Protein 2E39 (pdb70)

Structure (mmCIF, N/CA/C/O backbone):
data_2E39
#
_entry.id   2E39
#
_cell.length_a   73.840
_cell.length_b   73.840
_cell.length_c   115.680
_cell.angle_alpha   90.00
_cell.angle_beta   90.00
_cell.angle_gamma   90.00
#
_symmetry.space_group_name_H-M   'P 42 21 2'
#
loop_
_entity.id
_entity.type
_entity.pdbx_description
1 polymer Peroxidase
2 branched 2-acetamido-2-deoxy-beta-D-glucopyranose-(1-4)-2-acetamido-2-deoxy-beta-D-glucopyranose
3 non-polymer alpha-D-mannopyranose
4 non-polymer 'CALCIUM ION'
5 non-polymer 'CYANIDE ION'
6 non-polymer 'PROTOPORPHYRIN IX CONTAINING FE'
7 water water
#
loop_
_atom_site.group_PDB
_atom_site.id
_atom_site.type_symbol
_atom_site.label_atom_id
_atom_site.label_alt_id
_atom_site.label_comp_id
_atom_site.label_asym_id
_atom_site.label_entity_id
_atom_site.label_seq_id
_atom_site.pdbx_PDB_ins_code
_atom_site.Cartn_x
_atom_site.Cartn_y
_atom_site.Cartn_z
_atom_site.occupancy
_atom_site.B_iso_or_equiv
_atom_site.auth_seq_id
_atom_site.auth_comp_id
_atom_site.auth_asym_id
_atom_site.auth_atom_id
_atom_site.pdbx_PDB_model_num
ATOM 1 N N . SER A 1 9 ? 46.746 29.740 53.293 1.00 51.11 9 SER A N 1
ATOM 2 C CA . SER A 1 9 ? 47.748 29.496 54.337 1.00 42.93 9 SER A CA 1
ATOM 3 C C . SER A 1 9 ? 47.282 28.367 55.254 1.00 38.85 9 SER A C 1
ATOM 4 O O . SER A 1 9 ? 47.975 27.866 56.149 1.00 33.48 9 SER A O 1
ATOM 7 N N . VAL A 1 10 ? 46.029 27.993 54.964 1.00 32.83 10 VAL A N 1
ATOM 8 C CA . VAL A 1 10 ? 45.453 26.873 55.683 1.00 30.61 10 VAL A CA 1
ATOM 9 C C . VAL A 1 10 ? 45.940 25.604 54.979 1.00 28.82 10 VAL A C 1
ATOM 10 O O . VAL A 1 10 ? 45.980 25.543 53.756 1.00 33.69 10 VAL A O 1
ATOM 14 N N . THR A 1 11 ? 46.310 24.664 55.833 1.00 31.98 11 THR A N 1
ATOM 15 C CA . THR A 1 11 ? 46.709 23.355 55.341 1.00 33.49 11 THR A CA 1
ATOM 16 C C . THR A 1 11 ? 45.730 22.321 55.860 1.00 32.27 11 THR A C 1
ATOM 17 O O . THR A 1 11 ? 45.564 22.012 57.027 1.00 37.72 11 THR A O 1
ATOM 21 N N . CYS A 1 12 ? 44.976 21.748 54.914 1.00 29.82 12 CYS A N 1
ATOM 22 C CA . CYS A 1 12 ? 43.960 20.839 55.426 1.00 33.59 12 CYS A CA 1
ATOM 23 C C . CYS A 1 12 ? 44.666 19.550 55.813 1.00 33.45 12 CYS A C 1
ATOM 24 O O . CYS A 1 12 ? 45.746 19.366 55.247 1.00 37.60 12 CYS A O 1
ATOM 27 N N . PRO A 1 13 ? 44.028 18.771 56.668 1.00 36.57 13 PRO A N 1
ATOM 28 C CA . PRO A 1 13 ? 44.548 17.433 56.972 1.00 36.08 13 PRO A CA 1
ATOM 29 C C . PRO A 1 13 ? 45.089 16.703 55.751 1.00 37.66 13 PRO A C 1
ATOM 30 O O . PRO A 1 13 ? 46.120 16.025 55.816 1.00 45.51 13 PRO A O 1
ATOM 34 N N . GLY A 1 14 ? 44.452 16.820 54.600 1.00 36.61 14 GLY A N 1
ATOM 35 C CA . GLY A 1 14 ? 44.851 16.222 53.351 1.00 43.61 14 GLY A CA 1
ATOM 36 C C . GLY A 1 14 ? 46.119 16.766 52.735 1.00 42.64 14 GLY A C 1
ATOM 37 O O . GLY A 1 14 ? 46.690 16.149 51.820 1.00 37.85 14 GLY A O 1
ATOM 38 N N . GLY A 1 15 ? 46.592 17.917 53.218 1.00 40.96 15 GLY A N 1
ATOM 39 C CA . GLY A 1 15 ? 47.898 18.399 52.763 1.00 35.96 15 GLY A CA 1
ATOM 40 C C . GLY A 1 15 ? 47.720 19.354 51.598 1.00 30.86 15 GLY A C 1
ATOM 41 O O . GLY A 1 15 ? 48.684 19.940 51.084 1.00 38.64 15 GLY A O 1
ATOM 42 N N . GLN A 1 16 ? 46.438 19.482 51.207 1.00 32.06 16 GLN A N 1
ATOM 43 C CA . GLN A 1 16 ? 46.046 20.561 50.329 1.00 33.67 16 GLN A CA 1
ATOM 44 C C . GLN A 1 16 ? 46.222 21.887 51.075 1.00 29.79 16 GLN A C 1
ATOM 45 O O . GLN A 1 16 ? 45.959 21.977 52.273 1.00 32.16 16 GLN A O 1
ATOM 51 N N . SER A 1 17 ? 46.676 22.878 50.302 1.00 30.27 17 SER A N 1
ATOM 52 C CA . SER A 1 17 ? 46.766 24.247 50.796 1.00 33.28 17 SER A CA 1
ATOM 53 C C . SER A 1 17 ? 45.535 24.971 50.251 1.00 30.35 17 SER A C 1
ATOM 54 O O . SER A 1 17 ? 45.230 24.893 49.057 1.00 39.70 17 SER A O 1
ATOM 57 N N . THR A 1 18 ? 44.835 25.639 51.148 1.00 26.07 18 THR A N 1
ATOM 58 C CA . THR A 1 18 ? 43.604 26.322 50.796 1.00 21.92 18 THR A CA 1
ATOM 59 C C . THR A 1 18 ? 43.587 27.632 51.588 1.00 24.33 18 THR A C 1
ATOM 60 O O . THR A 1 18 ? 44.415 27.804 52.478 1.00 26.61 18 THR A O 1
ATOM 67 N N . SER A 1 19 ? 42.685 28.499 51.203 1.00 23.64 19 SER A N 1
ATOM 68 C CA . SER A 1 19 ? 42.502 29.862 51.639 1.00 25.32 19 SER A CA 1
ATOM 69 C C . SER A 1 19 ? 41.791 29.939 52.977 1.00 22.66 19 SER A C 1
ATOM 70 O O . SER A 1 19 ? 41.979 30.896 53.725 1.00 32.96 19 SER A O 1
ATOM 77 N N . ASN A 1 20 ? 40.999 28.954 53.304 1.00 19.45 20 ASN A N 1
ATOM 78 C CA . ASN A 1 20 ? 40.135 28.998 54.488 1.00 17.66 20 ASN A CA 1
ATOM 79 C C . ASN A 1 20 ? 39.792 27.605 54.980 1.00 18.17 20 ASN A C 1
ATOM 80 O O . ASN A 1 20 ? 39.575 26.677 54.198 1.00 15.17 20 ASN A O 1
ATOM 89 N N . SER A 1 21 ? 39.708 27.441 56.291 1.00 17.63 21 SER A N 1
ATOM 90 C CA . SER A 1 21 ? 39.432 26.114 56.823 1.00 19.61 21 SER A CA 1
ATOM 91 C C . SER A 1 21 ? 38.068 25.614 56.382 1.00 18.17 21 SER A C 1
ATOM 92 O O . SER A 1 21 ? 37.857 24.404 56.379 1.00 17.03 21 SER A O 1
ATOM 99 N N . GLN A 1 22 ? 37.159 26.521 56.041 1.00 16.91 22 GLN A N 1
ATOM 100 C CA . GLN A 1 22 ? 35.837 26.090 55.609 1.00 17.46 22 GLN A CA 1
ATOM 101 C C . GLN A 1 22 ? 35.897 25.389 54.257 1.00 15.76 22 GLN A C 1
ATOM 102 O O . GLN A 1 22 ? 34.977 24.695 53.846 1.00 16.60 22 GLN A O 1
ATOM 114 N N . CYS A 1 23 ? 37.013 25.540 53.538 1.00 16.40 23 CYS A N 1
ATOM 115 C CA . CYS A 1 23 ? 37.157 24.735 52.310 1.00 13.46 23 CYS A CA 1
ATOM 116 C C . CYS A 1 23 ? 37.524 23.282 52.522 1.00 13.69 23 CYS A C 1
ATOM 117 O O . CYS A 1 23 ? 37.340 22.494 51.588 1.00 15.22 23 CYS A O 1
ATOM 124 N N . CYS A 1 24 ? 38.075 22.860 53.635 1.00 15.29 24 CYS A N 1
ATOM 125 C CA . CYS A 1 24 ? 38.712 21.537 53.770 1.00 16.09 24 CYS A CA 1
ATOM 126 C C . CYS A 1 24 ? 37.712 20.403 53.603 1.00 15.56 24 CYS A C 1
ATOM 127 O O . CYS A 1 24 ? 38.001 19.355 53.042 1.00 17.18 24 CYS A O 1
ATOM 134 N N . VAL A 1 25 ? 36.483 20.566 54.074 1.00 15.62 25 VAL A N 1
ATOM 135 C CA . VAL A 1 25 ? 35.525 19.493 53.874 1.00 16.55 25 VAL A CA 1
ATOM 136 C C . VAL A 1 25 ? 35.275 19.223 52.399 1.00 15.12 25 VAL A C 1
ATOM 137 O O . VAL A 1 25 ? 34.979 18.094 52.030 1.00 15.41 25 VAL A O 1
ATOM 144 N N . TRP A 1 26 ? 35.425 20.237 51.552 1.00 12.33 26 TRP A N 1
ATOM 145 C CA . TRP A 1 26 ? 35.099 20.101 50.119 1.00 12.82 26 TRP A CA 1
ATOM 146 C C . TRP A 1 26 ? 36.131 19.243 49.407 1.00 12.29 26 TRP A C 1
ATOM 147 O O . TRP A 1 26 ? 35.842 18.683 48.355 1.00 13.50 26 TRP A O 1
ATOM 168 N N . PHE A 1 27 ? 37.324 19.081 50.008 1.00 13.19 27 PHE A N 1
ATOM 169 C CA . PHE A 1 27 ? 38.255 18.159 49.330 1.00 13.63 27 PHE A CA 1
ATOM 170 C C . PHE A 1 27 ? 37.747 16.732 49.425 1.00 12.70 27 PHE A C 1
ATOM 171 O O . PHE A 1 27 ? 37.944 15.983 48.463 1.00 13.92 27 PHE A O 1
ATOM 188 N N . ASP A 1 28 ? 37.074 16.383 50.512 1.00 14.90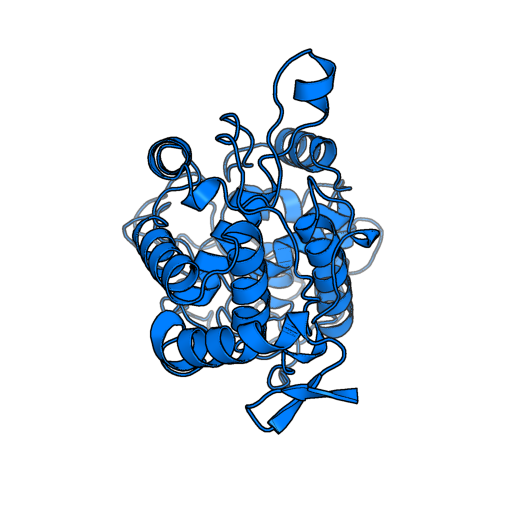 28 ASP A N 1
ATOM 189 C CA . ASP A 1 28 ? 36.522 15.037 50.596 1.00 17.16 28 ASP A CA 1
ATOM 190 C C . ASP A 1 28 ? 35.342 14.844 49.672 1.00 15.51 28 ASP A C 1
ATOM 191 O O . ASP A 1 28 ? 35.182 13.796 49.059 1.00 15.85 28 ASP A O 1
ATOM 200 N N . VAL A 1 29 ? 34.517 15.899 49.587 1.00 12.71 29 VAL A N 1
ATOM 201 C CA . VAL A 1 29 ? 33.406 15.859 48.662 1.00 12.15 29 VAL A CA 1
ATOM 202 C C . VAL A 1 29 ? 33.928 15.733 47.224 1.00 11.79 29 VAL A C 1
ATOM 203 O O . VAL A 1 29 ? 33.374 14.966 46.422 1.00 12.08 29 VAL A O 1
ATOM 209 N N . LEU A 1 30 ? 34.997 16.448 46.856 1.00 11.15 30 LEU A N 1
ATOM 210 C CA . LEU A 1 30 ? 35.621 16.344 45.530 1.00 11.39 30 LEU A CA 1
ATOM 211 C C . LEU A 1 30 ? 35.986 14.924 45.170 1.00 11.10 30 LEU A C 1
ATOM 212 O O . LEU A 1 30 ? 35.660 14.380 44.103 1.00 11.50 30 LEU A O 1
ATOM 222 N N . ASP A 1 31 ? 36.681 14.269 46.113 1.00 12.91 31 ASP A N 1
ATOM 223 C CA . ASP A 1 31 ? 37.152 12.908 45.879 1.00 14.11 31 ASP A CA 1
ATOM 224 C C . ASP A 1 31 ? 36.008 11.923 45.679 1.00 13.23 31 ASP A C 1
ATOM 225 O O . ASP A 1 31 ? 36.094 11.055 44.787 1.00 15.19 31 ASP A O 1
ATOM 234 N N . ASP A 1 32 ? 34.983 12.069 46.486 1.00 13.54 32 ASP A N 1
ATOM 235 C CA . ASP A 1 32 ? 33.783 11.239 46.388 1.00 12.49 32 ASP A CA 1
ATOM 236 C C . ASP A 1 32 ? 33.097 11.447 45.050 1.00 11.95 32 ASP A C 1
ATOM 237 O O . ASP A 1 32 ? 32.889 10.478 44.305 1.00 11.48 32 ASP A O 1
ATOM 246 N N . LEU A 1 33 ? 32.790 12.690 44.710 1.00 11.09 33 LEU A N 1
ATOM 247 C CA . LEU A 1 33 ? 32.115 12.981 43.459 1.00 9.78 33 LEU A CA 1
ATOM 248 C C . LEU A 1 33 ? 32.938 12.511 42.260 1.00 10.49 33 LEU A C 1
ATOM 249 O O . LEU A 1 33 ? 32.354 11.982 41.290 1.00 11.09 33 LEU A O 1
ATOM 259 N N . GLN A 1 34 ? 34.242 12.698 42.302 1.00 9.91 34 GLN A N 1
ATOM 260 C CA . GLN A 1 34 ? 35.004 12.312 41.115 1.00 11.40 34 GLN A CA 1
ATOM 261 C C . GLN A 1 34 ? 35.105 10.806 40.978 1.00 12.72 34 GLN A C 1
ATOM 262 O O . GLN A 1 34 ? 35.046 10.283 39.876 1.00 12.56 34 GLN A O 1
ATOM 274 N N . THR A 1 35 ? 35.265 10.062 42.057 1.00 12.05 35 THR A N 1
ATOM 275 C CA . THR A 1 35 ? 35.275 8.617 41.987 1.00 12.87 35 THR A CA 1
ATOM 276 C C . THR A 1 35 ? 33.954 7.994 41.595 1.00 13.00 35 THR A C 1
ATOM 277 O O . THR A 1 35 ? 33.852 7.093 40.747 1.00 13.25 35 THR A O 1
ATOM 284 N N . ASN A 1 36 ? 32.893 8.491 42.232 1.00 11.75 36 ASN A N 1
ATOM 285 C CA . ASN A 1 36 ? 31.599 7.849 42.236 1.00 11.72 36 ASN A CA 1
ATOM 286 C C . ASN A 1 36 ? 30.622 8.570 41.318 1.00 10.73 36 ASN A C 1
ATOM 287 O O . ASN A 1 36 ? 30.347 8.056 40.210 1.00 11.79 36 ASN A O 1
ATOM 296 N N . PHE A 1 37 ? 30.080 9.723 41.749 1.00 9.57 37 PHE A N 1
ATOM 297 C CA . PHE A 1 37 ? 29.096 10.423 40.904 1.00 9.50 37 PHE A CA 1
ATOM 298 C C . PHE A 1 37 ? 29.547 10.598 39.458 1.00 9.51 37 PHE A C 1
ATOM 299 O O . PHE A 1 37 ? 28.805 10.372 38.512 1.00 9.37 37 PHE A O 1
ATOM 316 N N . TYR A 1 38 ? 30.836 10.946 39.288 1.00 9.28 38 TYR A N 1
ATOM 317 C CA . TYR A 1 38 ? 31.383 11.239 37.940 1.00 9.75 38 TYR A CA 1
ATOM 318 C C . TYR A 1 38 ? 32.127 10.044 37.398 1.00 11.36 38 TYR A C 1
ATOM 319 O O . TYR A 1 38 ? 32.726 10.128 36.303 1.00 9.89 38 TYR A O 1
ATOM 336 N N . GLN A 1 39 ? 32.158 8.907 38.053 1.00 10.33 39 GLN A N 1
ATOM 337 C CA . GLN A 1 39 ? 32.621 7.637 37.498 1.00 11.15 39 GLN A CA 1
ATOM 338 C C . GLN A 1 39 ? 34.037 7.752 36.965 1.00 10.54 39 GLN A C 1
ATOM 339 O O . GLN A 1 39 ? 34.351 7.231 35.895 1.00 12.57 39 GLN A O 1
ATOM 351 N N . GLY A 1 40 ? 34.917 8.403 37.694 1.00 12.53 40 GLY A N 1
ATOM 352 C CA . GLY A 1 40 ? 36.302 8.625 37.361 1.00 11.58 40 GLY A CA 1
ATOM 353 C C . GLY A 1 40 ? 36.538 9.910 36.604 1.00 10.81 40 GLY A C 1
ATOM 354 O O . GLY A 1 40 ? 37.199 9.944 35.567 1.00 13.54 40 GLY A O 1
ATOM 358 N N . SER A 1 41 ? 35.966 11.020 37.115 1.00 10.67 41 SER A N 1
ATOM 359 C CA . SER A 1 41 ? 36.187 12.355 36.581 1.00 9.54 41 SER A CA 1
ATOM 360 C C . SER A 1 41 ? 35.728 12.529 35.144 1.00 10.77 41 SER A C 1
ATOM 361 O O . SER A 1 41 ? 36.354 13.302 34.405 1.00 12.22 41 SER A O 1
ATOM 368 N N . LYS A 1 42 ? 34.663 11.905 34.683 1.00 10.12 42 LYS A N 1
ATOM 369 C CA . LYS A 1 42 ? 34.192 11.921 33.313 1.00 10.24 42 LYS A CA 1
ATOM 370 C C . LYS A 1 42 ? 33.196 13.062 33.084 1.00 9.89 42 LYS A C 1
ATOM 371 O O . LYS A 1 42 ? 32.632 13.604 34.034 1.00 10.23 42 LYS A O 1
ATOM 387 N N . CYS A 1 43 ? 33.028 13.407 31.828 1.00 9.39 43 CYS A N 1
ATOM 388 C CA . CYS A 1 43 ? 32.079 14.406 31.348 1.00 8.33 43 CYS A CA 1
ATOM 389 C C . CYS A 1 43 ? 30.969 13.716 30.551 1.00 8.33 43 CYS A C 1
ATOM 390 O O . CYS A 1 43 ? 30.968 13.714 29.322 1.00 9.42 43 CYS A O 1
ATOM 397 N N . GLU A 1 44 ? 30.036 13.108 31.273 1.00 8.97 44 GLU A N 1
ATOM 398 C CA . GLU A 1 44 ? 28.962 12.318 30.646 1.00 8.36 44 GLU A CA 1
ATOM 399 C C . GLU A 1 44 ? 27.634 12.730 31.249 1.00 8.78 44 GLU A C 1
ATOM 400 O O . GLU A 1 44 ? 27.457 13.861 31.732 1.00 9.12 44 GLU A O 1
ATOM 412 N N . SER A 1 45 ? 26.627 11.864 31.254 1.00 9.30 45 SER A N 1
ATOM 413 C CA . SER A 1 45 ? 25.294 12.188 31.700 1.00 8.14 45 SER A CA 1
ATOM 414 C C . SER A 1 45 ? 25.267 12.799 33.098 1.00 9.04 45 SER A C 1
ATOM 415 O O . SER A 1 45 ? 24.543 13.797 33.236 1.00 8.72 45 SER A O 1
ATOM 422 N N . PRO A 1 46 ? 25.992 12.335 34.108 1.00 9.36 46 PRO A N 1
ATOM 423 C CA . PRO A 1 46 ? 25.914 13.035 35.417 1.00 7.99 46 PRO A CA 1
ATOM 424 C C . PRO A 1 46 ? 26.159 14.519 35.382 1.00 8.24 46 PRO A C 1
ATOM 425 O O . PRO A 1 46 ? 25.438 15.269 36.083 1.00 8.80 46 PRO A O 1
ATOM 436 N N . VAL A 1 47 ? 27.185 15.007 34.647 1.00 6.93 47 VAL A N 1
ATOM 437 C CA . VAL A 1 47 ? 27.405 16.466 34.654 1.00 8.26 47 VAL A CA 1
ATOM 438 C C . VAL A 1 47 ? 26.212 17.139 34.003 1.00 7.38 47 VAL A C 1
ATOM 439 O O . VAL A 1 47 ? 25.790 18.227 34.433 1.00 8.01 47 VAL A O 1
ATOM 445 N N . ARG A 1 48 ? 25.672 16.527 32.936 1.00 7.38 48 ARG A N 1
ATOM 446 C CA . ARG A 1 48 ? 24.578 17.183 32.224 1.00 7.79 48 ARG A CA 1
ATOM 447 C C . ARG A 1 48 ? 23.341 17.277 33.075 1.00 7.63 48 ARG A C 1
ATOM 448 O O . ARG A 1 48 ? 22.645 18.318 33.105 1.00 8.16 48 ARG A O 1
ATOM 465 N N . LYS A 1 49 ? 23.029 16.218 33.807 1.00 7.06 49 LYS A N 1
ATOM 466 C CA . LYS A 1 49 ? 21.913 16.253 34.753 1.00 6.42 49 LYS A CA 1
ATOM 467 C C . LYS A 1 49 ? 22.147 17.296 35.850 1.00 6.15 49 LYS A C 1
ATOM 468 O O . LYS A 1 49 ? 21.229 17.995 36.254 1.00 8.02 49 LYS A O 1
ATOM 484 N N . ILE A 1 50 ? 23.388 17.356 36.373 1.00 6.84 50 ILE A N 1
ATOM 485 C CA . ILE A 1 50 ? 23.707 18.355 37.392 1.00 7.71 50 ILE A CA 1
ATOM 486 C C . ILE A 1 50 ? 23.514 19.768 36.884 1.00 6.50 50 ILE A C 1
ATOM 487 O O . ILE A 1 50 ? 23.072 20.609 37.660 1.00 8.01 50 ILE A O 1
ATOM 497 N N . LEU A 1 51 ? 23.811 20.030 35.610 1.00 7.32 51 LEU A N 1
ATOM 498 C CA . LEU A 1 51 ? 23.613 21.389 35.129 1.00 7.66 51 LEU A CA 1
ATOM 499 C C . LEU A 1 51 ? 22.124 21.691 35.036 1.00 7.80 51 LEU A C 1
ATOM 500 O O . LEU A 1 51 ? 21.704 22.816 35.307 1.00 8.60 51 LEU A O 1
ATOM 510 N N . ARG A 1 52 ? 21.268 20.761 34.628 1.00 8.14 52 ARG A N 1
ATOM 511 C CA . ARG A 1 52 ? 19.836 21.010 34.726 1.00 8.54 52 ARG A CA 1
ATOM 512 C C . ARG A 1 52 ? 19.402 21.297 36.146 1.00 7.31 52 ARG A C 1
ATOM 513 O O . ARG A 1 52 ? 18.607 22.191 36.409 1.00 8.49 52 ARG A O 1
ATOM 530 N N . ILE A 1 53 ? 19.952 20.525 37.097 1.00 7.14 53 ILE A N 1
ATOM 531 C CA . ILE A 1 53 ? 19.632 20.714 38.489 1.00 7.41 53 ILE A CA 1
ATOM 532 C C . ILE A 1 53 ? 20.077 22.043 39.069 1.00 7.33 53 ILE A C 1
ATOM 533 O O . ILE A 1 53 ? 19.334 22.644 39.844 1.00 9.04 53 ILE A O 1
ATOM 543 N N . VAL A 1 54 ? 21.245 22.537 38.700 1.00 7.25 54 VAL A N 1
ATOM 544 C CA . VAL A 1 54 ? 21.722 23.792 39.281 1.00 6.86 54 VAL A CA 1
ATOM 545 C C . VAL A 1 54 ? 20.839 24.940 38.823 1.00 7.39 54 VAL A C 1
ATOM 546 O O . VAL A 1 54 ? 20.460 25.834 39.565 1.00 9.01 54 VAL A O 1
ATOM 553 N N . PHE A 1 55 ? 20.452 24.911 37.560 1.00 7.76 55 PHE A N 1
ATOM 554 C CA . PHE A 1 55 ? 19.543 25.864 36.982 1.00 7.01 55 PHE A CA 1
ATOM 555 C C . PHE A 1 55 ? 18.182 25.768 37.636 1.00 8.28 55 PHE A C 1
ATOM 556 O O . PHE A 1 55 ? 17.573 26.772 38.070 1.00 8.50 55 PHE A O 1
ATOM 573 N N . HIS A 1 56 ? 17.633 24.555 37.760 1.00 7.63 56 HIS A N 1
ATOM 574 C CA . HIS A 1 56 ? 16.295 24.438 38.294 1.00 6.95 56 HIS A CA 1
ATOM 575 C C . HIS A 1 56 ? 16.249 24.651 39.805 1.00 7.58 56 HIS A C 1
ATOM 576 O O . HIS A 1 56 ? 15.161 24.968 40.341 1.00 9.75 56 HIS A O 1
ATOM 589 N N . ASP A 1 57 ? 17.367 24.491 40.497 1.00 7.34 57 ASP A N 1
ATOM 590 C CA . ASP A 1 57 ? 17.421 24.893 41.898 1.00 8.15 57 ASP A CA 1
ATOM 591 C C . ASP A 1 57 ? 17.397 26.421 41.991 1.00 7.44 57 ASP A C 1
ATOM 592 O O . ASP A 1 57 ? 16.544 26.973 42.675 1.00 8.20 57 ASP A O 1
ATOM 601 N N . ALA A 1 58 ? 18.285 27.101 41.280 1.00 8.39 58 ALA A N 1
ATOM 602 C CA . ALA A 1 58 ? 18.476 28.516 41.455 1.00 8.05 58 ALA A CA 1
ATOM 603 C C . ALA A 1 58 ? 17.329 29.349 40.921 1.00 8.89 58 ALA A C 1
ATOM 604 O O . ALA A 1 58 ? 17.034 30.387 41.506 1.00 9.18 58 ALA A O 1
ATOM 608 N N . ILE A 1 59 ? 16.739 28.900 39.827 1.00 8.19 59 ILE A N 1
ATOM 609 C CA . ILE A 1 59 ? 15.757 29.733 39.149 1.00 8.92 59 ILE A CA 1
ATOM 610 C C . ILE A 1 59 ? 14.445 29.749 39.908 1.00 9.18 59 ILE A C 1
ATOM 611 O O . ILE A 1 59 ? 13.568 30.534 39.538 1.00 10.89 59 ILE A O 1
ATOM 621 N N . GLY A 1 60 ? 14.281 28.936 40.956 1.00 8.19 60 GLY A N 1
ATOM 622 C CA . GLY A 1 60 ? 13.104 29.042 41.822 1.00 9.01 60 GLY A CA 1
ATOM 623 C C . GLY A 1 60 ? 13.269 30.231 42.804 1.00 8.57 60 GLY A C 1
ATOM 624 O O . GLY A 1 60 ? 13.550 30.099 43.979 1.00 9.26 60 GLY A O 1
ATOM 628 N N . PHE A 1 61 ? 13.142 31.406 42.186 1.00 9.45 61 PHE A N 1
ATOM 629 C CA . PHE A 1 61 ? 13.435 32.708 42.795 1.00 9.63 61 PHE A CA 1
ATOM 630 C C . PHE A 1 61 ? 12.645 33.720 41.965 1.00 9.43 61 PHE A C 1
ATOM 631 O O . PHE A 1 61 ? 12.844 33.810 40.773 1.00 10.90 61 PHE A O 1
ATOM 648 N N . SER A 1 62 ? 11.752 34.426 42.640 1.00 9.45 62 SER A N 1
ATOM 649 C CA . SER A 1 62 ? 10.835 35.332 41.952 1.00 10.14 62 SER A CA 1
ATOM 650 C C . SER A 1 62 ? 10.547 36.585 42.762 1.00 10.55 62 SER A C 1
ATOM 651 O O . SER A 1 62 ? 9.609 36.643 43.573 1.00 11.23 62 SER A O 1
ATOM 658 N N . PRO A 1 63 ? 11.324 37.644 42.546 1.00 10.81 63 PRO A N 1
ATOM 659 C CA . PRO A 1 63 ? 10.992 38.957 43.149 1.00 10.03 63 PRO A CA 1
ATOM 660 C C . PRO A 1 63 ? 9.564 39.393 42.814 1.00 10.06 63 PRO A C 1
ATOM 661 O O . PRO A 1 63 ? 8.932 40.058 43.654 1.00 12.67 63 PRO A O 1
ATOM 672 N N . ALA A 1 64 ? 9.006 39.049 41.642 1.00 11.33 64 ALA A N 1
ATOM 673 C CA . ALA A 1 64 ? 7.632 39.431 41.370 1.00 12.47 64 ALA A CA 1
ATOM 674 C C . ALA A 1 64 ? 6.646 38.777 42.328 1.00 12.17 64 ALA A C 1
ATOM 675 O O . ALA A 1 64 ? 5.701 39.426 42.787 1.00 15.92 64 ALA A O 1
ATOM 679 N N . LEU A 1 65 ? 6.856 37.523 42.689 1.00 12.24 65 LEU A N 1
ATOM 680 C CA . LEU A 1 65 ? 5.966 36.896 43.662 1.00 12.35 65 LEU A CA 1
ATOM 681 C C . LEU A 1 65 ? 6.147 37.602 45.003 1.00 12.40 65 LEU A C 1
ATOM 682 O O . LEU A 1 65 ? 5.161 37.912 45.667 1.00 14.26 65 LEU A O 1
ATOM 692 N N . THR A 1 66 ? 7.402 37.821 45.422 1.00 12.15 66 THR A N 1
ATOM 693 C CA . THR A 1 66 ? 7.627 38.527 46.691 1.00 14.09 66 THR A CA 1
ATOM 694 C C . THR A 1 66 ? 6.872 39.849 46.722 1.00 14.63 66 THR A C 1
ATOM 695 O O . THR A 1 66 ? 6.247 40.215 47.736 1.00 14.11 66 THR A O 1
ATOM 702 N N . ALA A 1 67 ? 6.903 40.603 45.623 1.00 14.91 67 ALA A N 1
ATOM 703 C CA . ALA A 1 67 ? 6.285 41.913 45.489 1.00 15.57 67 ALA A CA 1
ATOM 704 C C . ALA A 1 67 ? 4.769 41.817 45.551 1.00 16.52 67 ALA A C 1
ATOM 705 O O . ALA A 1 67 ? 4.063 42.794 45.871 1.00 20.90 67 ALA A O 1
ATOM 709 N N . ALA A 1 68 ? 4.239 40.648 45.252 1.00 14.98 68 ALA A N 1
ATOM 710 C CA . ALA A 1 68 ? 2.806 40.387 45.267 1.00 17.27 68 ALA A CA 1
ATOM 711 C C . ALA A 1 68 ? 2.419 39.632 46.523 1.00 20.65 68 ALA A C 1
ATOM 712 O O . ALA A 1 68 ? 1.419 38.911 46.528 1.00 29.09 68 ALA A O 1
ATOM 716 N N . GLY A 1 69 ? 3.152 39.784 47.609 1.00 18.47 69 GLY A N 1
ATOM 717 C CA . GLY A 1 69 ? 2.851 39.275 48.927 1.00 21.28 69 GLY A CA 1
ATOM 718 C C . GLY A 1 69 ? 2.978 37.790 49.132 1.00 19.33 69 GLY A C 1
ATOM 719 O O . GLY A 1 69 ? 2.364 37.214 50.043 1.00 26.25 69 GLY A O 1
ATOM 723 N N . GLN A 1 70 ? 3.750 37.105 48.324 1.00 15.36 70 GLN A N 1
ATOM 724 C CA . GLN A 1 70 ? 3.832 35.653 48.303 1.00 13.85 70 GLN A CA 1
ATOM 725 C C . GLN A 1 70 ? 5.278 35.210 48.436 1.00 14.79 70 GLN A C 1
ATOM 726 O O . GLN A 1 70 ? 6.184 35.965 48.057 1.00 16.47 70 GLN A O 1
ATOM 738 N N . PHE A 1 71 ? 5.543 34.023 48.918 1.00 14.13 71 PHE A N 1
ATOM 739 C CA . PHE A 1 71 ? 6.877 33.468 48.880 1.00 11.32 71 PHE A CA 1
ATOM 740 C C . PHE A 1 71 ? 7.299 33.254 47.446 1.00 13.16 71 PHE A C 1
ATOM 741 O O . PHE A 1 71 ? 6.561 32.638 46.687 1.00 12.86 71 PHE A O 1
ATOM 758 N N . GLY A 1 72 ? 8.465 33.774 47.068 1.00 12.35 72 GLY A N 1
ATOM 759 C CA . GLY A 1 72 ? 8.943 33.663 45.721 1.00 12.15 72 GLY A CA 1
ATOM 760 C C . GLY A 1 72 ? 9.957 32.592 45.459 1.00 12.04 72 GLY A C 1
ATOM 761 O O . GLY A 1 72 ? 10.386 32.457 44.320 1.00 12.85 72 GLY A O 1
ATOM 765 N N . GLY A 1 73 ? 10.362 31.866 46.484 1.00 11.57 73 GLY A N 1
ATOM 766 C CA . GLY A 1 73 ? 11.439 30.909 46.391 1.00 11.69 73 GLY A CA 1
ATOM 767 C C . GLY A 1 73 ? 12.759 31.386 46.942 1.00 11.36 73 GLY A C 1
ATOM 768 O O . GLY A 1 73 ? 13.008 32.602 46.933 1.00 11.56 73 GLY A O 1
ATOM 772 N N . GLY A 1 74 ? 13.596 30.467 47.408 1.00 11.20 74 GLY A N 1
ATOM 773 C CA . GLY A 1 74 ? 14.860 30.846 48.019 1.00 10.80 74 GLY A CA 1
ATOM 774 C C . GLY A 1 74 ? 16.070 30.689 47.119 1.00 9.96 74 GLY A C 1
ATOM 775 O O . GLY A 1 74 ? 17.191 30.790 47.626 1.00 11.07 74 GLY A O 1
ATOM 779 N N . GLY A 1 75 ? 15.871 30.491 45.814 1.00 10.26 75 GLY A N 1
ATOM 780 C CA . GLY A 1 75 ? 17.026 30.480 44.903 1.00 8.34 75 GLY A CA 1
ATOM 781 C C . GLY A 1 75 ? 17.863 29.219 45.071 1.00 8.27 75 GLY A C 1
ATOM 782 O O . GLY A 1 75 ? 17.356 28.104 45.095 1.00 9.19 75 GLY A O 1
ATOM 786 N N . ALA A 1 76 ? 19.168 29.382 45.156 1.00 9.13 76 ALA A N 1
ATOM 787 C CA . ALA A 1 76 ? 20.168 28.326 45.157 1.00 9.28 76 ALA A CA 1
ATOM 788 C C . ALA A 1 76 ? 20.251 27.663 46.532 1.00 9.20 76 ALA A C 1
ATOM 789 O O . ALA A 1 76 ? 21.333 27.540 47.107 1.00 11.24 76 ALA A O 1
ATOM 793 N N . ASP A 1 77 ? 19.119 27.244 47.047 1.00 10.00 77 ASP A N 1
ATOM 794 C CA . ASP A 1 77 ? 18.909 26.821 48.428 1.00 10.48 77 ASP A CA 1
ATOM 795 C C . ASP A 1 77 ? 18.840 25.311 48.604 1.00 9.15 77 ASP A C 1
ATOM 796 O O . ASP A 1 77 ? 18.568 24.820 49.713 1.00 10.18 77 ASP A O 1
ATOM 805 N N . GLY A 1 78 ? 19.050 24.553 47.534 1.00 8.95 78 GLY A N 1
ATOM 806 C CA . GLY A 1 78 ? 18.984 23.098 47.624 1.00 8.35 78 GLY A CA 1
ATOM 807 C C . GLY A 1 78 ? 17.553 22.589 47.753 1.00 9.72 78 GLY A C 1
ATOM 808 O O . GLY A 1 78 ? 17.343 21.400 48.025 1.00 9.57 78 GLY A O 1
ATOM 812 N N . SER A 1 79 ? 16.550 23.435 47.589 1.00 9.31 79 SER A N 1
ATOM 813 C CA . SER A 1 79 ? 15.164 23.024 47.685 1.00 9.40 79 SER A CA 1
ATOM 814 C C . SER A 1 79 ? 14.764 21.895 46.739 1.00 8.42 79 SER A C 1
ATOM 815 O O . SER A 1 79 ? 13.929 21.072 47.114 1.00 9.52 79 SER A O 1
ATOM 822 N N . ILE A 1 80 ? 15.394 21.822 45.566 1.00 7.96 80 ILE A N 1
ATOM 823 C CA . ILE A 1 80 ? 15.109 20.767 44.605 1.00 8.46 80 ILE A CA 1
ATOM 824 C C . ILE A 1 80 ? 15.482 19.408 45.176 1.00 7.92 80 ILE A C 1
ATOM 825 O O . ILE A 1 80 ? 14.890 18.385 44.781 1.00 9.57 80 ILE A O 1
ATOM 835 N N . ILE A 1 81 ? 16.434 19.346 46.134 1.00 8.23 81 ILE A N 1
ATOM 836 C CA . ILE A 1 81 ? 16.742 18.113 46.852 1.00 7.53 81 ILE A CA 1
ATOM 837 C C . ILE A 1 81 ? 15.905 17.981 48.104 1.00 8.72 81 ILE A C 1
ATOM 838 O O . ILE A 1 81 ? 15.229 16.961 48.315 1.00 10.18 81 ILE A O 1
ATOM 848 N N . ALA A 1 82 ? 15.922 19.010 48.963 1.00 9.10 82 ALA A N 1
ATOM 849 C CA . ALA A 1 82 ? 15.225 18.881 50.244 1.00 10.48 82 ALA A CA 1
ATOM 850 C C . ALA A 1 82 ? 13.724 18.688 50.110 1.00 10.93 82 ALA A C 1
ATOM 851 O O . ALA A 1 82 ? 13.101 18.024 50.931 1.00 13.05 82 ALA A O 1
ATOM 855 N N . HIS A 1 83 ? 13.163 19.278 49.077 1.00 10.26 83 HIS A N 1
ATOM 856 C CA . HIS A 1 83 ? 11.759 19.220 48.739 1.00 11.79 83 HIS A CA 1
ATOM 857 C C . HIS A 1 83 ? 11.516 18.618 47.361 1.00 10.90 83 HIS A C 1
ATOM 858 O O . HIS A 1 83 ? 10.644 19.007 46.591 1.00 10.03 83 HIS A O 1
ATOM 871 N N . SER A 1 84 ? 12.318 17.598 47.084 1.00 10.54 84 SER A N 1
ATOM 872 C CA . SER A 1 84 ? 12.225 16.899 45.820 1.00 10.68 84 SER A CA 1
ATOM 873 C C . SER A 1 84 ? 10.840 16.295 45.609 1.00 11.20 84 SER A C 1
ATOM 874 O O . SER A 1 84 ? 10.387 16.169 44.469 1.00 9.83 84 SER A O 1
ATOM 881 N N . ASN A 1 85 ? 10.152 15.883 46.667 1.00 13.80 85 ASN A N 1
ATOM 882 C CA . ASN A 1 85 ? 8.825 15.277 46.519 1.00 14.41 85 ASN A CA 1
ATOM 883 C C . ASN A 1 85 ? 7.898 16.241 45.794 1.00 12.40 85 ASN A C 1
ATOM 884 O O . ASN A 1 85 ? 7.049 15.899 44.965 1.00 17.99 85 ASN A O 1
ATOM 891 N N . ILE A 1 86 ? 8.028 17.526 46.106 1.00 11.07 86 ILE A N 1
ATOM 892 C CA . ILE A 1 86 ? 7.242 18.581 45.462 1.00 11.26 86 ILE A CA 1
ATOM 893 C C . ILE A 1 86 ? 7.828 19.023 44.144 1.00 9.68 86 ILE A C 1
ATOM 894 O O . ILE A 1 86 ? 7.165 19.117 43.112 1.00 13.12 86 ILE A O 1
ATOM 904 N N . GLU A 1 87 ? 9.118 19.325 44.101 1.00 10.33 87 GLU A N 1
ATOM 905 C CA . GLU A 1 87 ? 9.679 19.967 42.918 1.00 10.41 87 GLU A CA 1
ATOM 906 C C . GLU A 1 87 ? 9.843 18.988 41.781 1.00 9.35 87 GLU A C 1
ATOM 907 O O . GLU A 1 87 ? 9.753 19.432 40.632 1.00 8.84 87 GLU A O 1
ATOM 919 N N . LEU A 1 88 ? 10.059 17.691 42.045 1.00 9.36 88 LEU A N 1
ATOM 920 C CA . LEU A 1 88 ? 10.245 16.797 40.914 1.00 8.72 88 LEU A CA 1
ATOM 921 C C . LEU A 1 88 ? 8.923 16.448 40.240 1.00 10.13 88 LEU A C 1
ATOM 922 O O . LEU A 1 88 ? 8.918 15.676 39.255 1.00 13.11 88 LEU A O 1
ATOM 932 N N . ALA A 1 89 ? 7.810 16.999 40.676 1.00 9.31 89 ALA A N 1
ATOM 933 C CA . ALA A 1 89 ? 6.534 16.910 40.002 1.00 9.84 89 ALA A CA 1
ATOM 934 C C . ALA A 1 89 ? 6.401 18.062 39.006 1.00 9.42 89 ALA A C 1
ATOM 935 O O . ALA A 1 89 ? 5.423 18.042 38.230 1.00 10.57 89 ALA A O 1
ATOM 939 N N . PHE A 1 90 ? 7.272 19.051 38.957 1.00 9.16 90 PHE A N 1
ATOM 940 C CA . PHE A 1 90 ? 7.157 20.138 37.992 1.00 8.90 90 PHE A CA 1
ATOM 941 C C . PHE A 1 90 ? 7.492 19.610 36.587 1.00 8.85 90 PHE A C 1
ATOM 942 O O . PHE A 1 90 ? 8.317 18.702 36.450 1.00 9.49 90 PHE A O 1
ATOM 959 N N . PRO A 1 91 ? 6.824 20.161 35.562 1.00 10.16 91 PRO A N 1
ATOM 960 C CA . PRO A 1 91 ? 7.067 19.746 34.177 1.00 9.96 91 PRO A CA 1
ATOM 961 C C . PRO A 1 91 ? 8.532 19.661 33.780 1.00 10.22 91 PRO A C 1
ATOM 962 O O . PRO A 1 91 ? 8.906 18.713 33.055 1.00 10.87 91 PRO A O 1
ATOM 973 N N . ALA A 1 92 ? 9.386 20.587 34.210 1.00 9.60 92 ALA A N 1
ATOM 974 C CA . ALA A 1 92 ? 10.764 20.688 33.785 1.00 8.84 92 ALA A CA 1
ATOM 975 C C . ALA A 1 92 ? 11.706 19.812 34.590 1.00 9.22 92 ALA A C 1
ATOM 976 O O . ALA A 1 92 ? 12.915 19.822 34.268 1.00 9.70 92 ALA A O 1
ATOM 980 N N . ASN A 1 93 ? 11.182 19.122 35.583 1.00 9.23 93 ASN A N 1
ATOM 981 C CA . ASN A 1 93 ? 12.067 18.397 36.475 1.00 9.43 93 ASN A CA 1
ATOM 982 C C . ASN A 1 93 ? 12.015 16.882 36.285 1.00 9.16 93 ASN A C 1
ATOM 983 O O . ASN A 1 93 ? 12.373 16.150 37.191 1.00 10.74 93 ASN A O 1
ATOM 992 N N . GLY A 1 94 ? 11.585 16.433 35.107 1.00 9.11 94 GLY A N 1
ATOM 993 C CA . GLY A 1 94 ? 11.581 14.999 34.833 1.00 8.15 94 GLY A CA 1
ATOM 994 C C . GLY A 1 94 ? 13.009 14.513 34.567 1.00 7.40 94 GLY A C 1
ATOM 995 O O . GLY A 1 94 ? 13.901 15.274 34.129 1.00 9.85 94 GLY A O 1
ATOM 999 N N . GLY A 1 95 ? 13.248 13.236 34.818 1.00 9.50 95 GLY A N 1
ATOM 1000 C CA . GLY A 1 95 ? 14.544 12.662 34.507 1.00 9.33 95 GLY A CA 1
ATOM 1001 C C . GLY A 1 95 ? 15.682 13.084 35.383 1.00 8.47 95 GLY A C 1
ATOM 1002 O O . GLY A 1 95 ? 16.852 12.913 35.033 1.00 10.45 95 GLY A O 1
ATOM 1006 N N . LEU A 1 96 ? 15.331 13.617 36.551 1.00 9.18 96 LEU A N 1
ATOM 1007 C CA . LEU A 1 96 ? 16.299 14.085 37.513 1.00 9.26 96 LEU A CA 1
ATOM 1008 C C . LEU A 1 96 ? 16.352 13.317 38.838 1.00 9.82 96 LEU A C 1
ATOM 1009 O O . LEU A 1 96 ? 17.403 13.329 39.445 1.00 8.78 96 LEU A O 1
ATOM 1019 N N . THR A 1 97 ? 15.276 12.681 39.262 1.00 10.94 97 THR A N 1
ATOM 1020 C CA . THR A 1 97 ? 15.266 12.002 40.557 1.00 9.81 97 THR A CA 1
ATOM 1021 C C . THR A 1 97 ? 16.453 11.086 40.794 1.00 8.44 97 THR A C 1
ATOM 1022 O O . THR A 1 97 ? 16.979 11.143 41.904 1.00 9.42 97 THR A O 1
ATOM 1029 N N . ASP A 1 98 ? 16.917 10.275 39.841 1.00 9.93 98 ASP A N 1
ATOM 1030 C CA . ASP A 1 98 ? 18.052 9.391 40.158 1.00 10.62 98 ASP A CA 1
ATOM 1031 C C . ASP A 1 98 ? 19.304 10.180 40.509 1.00 9.72 98 ASP A C 1
ATOM 1032 O O . ASP A 1 98 ? 20.089 9.802 41.396 1.00 10.76 98 ASP A O 1
ATOM 1041 N N . THR A 1 99 ? 19.500 11.295 39.830 1.00 9.10 99 THR A N 1
ATOM 1042 C CA . THR A 1 99 ? 20.630 12.172 40.108 1.00 8.25 99 THR A CA 1
ATOM 1043 C C . THR A 1 99 ? 20.439 12.884 41.438 1.00 7.85 99 THR A C 1
ATOM 1044 O O . THR A 1 99 ? 21.361 13.003 42.238 1.00 9.20 99 THR A O 1
ATOM 1051 N N . ILE A 1 100 ? 19.229 13.394 41.675 1.00 9.04 100 ILE A N 1
ATOM 1052 C CA . ILE A 1 100 ? 18.888 14.033 42.955 1.00 8.35 100 ILE A CA 1
ATOM 1053 C C . ILE A 1 100 ? 19.173 13.116 44.141 1.00 8.33 100 ILE A C 1
ATOM 1054 O O . ILE A 1 100 ? 19.765 13.545 45.136 1.00 10.01 100 ILE A O 1
ATOM 1064 N N . GLU A 1 101 ? 18.833 11.839 44.057 1.00 8.47 101 GLU A N 1
ATOM 1065 C CA . GLU A 1 101 ? 19.056 10.901 45.133 1.00 8.97 101 GLU A CA 1
ATOM 1066 C C . GLU A 1 101 ? 20.544 10.664 45.381 1.00 10.03 101 GLU A C 1
ATOM 1067 O O . GLU A 1 101 ? 21.004 10.493 46.490 1.00 10.31 101 GLU A O 1
ATOM 1079 N N . ALA A 1 102 ? 21.302 10.647 44.271 1.00 9.57 102 ALA A N 1
ATOM 1080 C CA . ALA A 1 102 ? 22.743 10.496 44.395 1.00 9.85 102 ALA A CA 1
ATOM 1081 C C . ALA A 1 102 ? 23.329 11.672 45.175 1.00 9.48 102 ALA A C 1
ATOM 1082 O O . ALA A 1 102 ? 24.153 11.551 46.099 1.00 10.38 102 ALA A O 1
ATOM 1086 N N . LEU A 1 103 ? 22.907 12.876 44.803 1.00 8.67 103 LEU A N 1
ATOM 1087 C CA . LEU A 1 103 ? 23.364 14.084 45.481 1.00 8.98 103 LEU A CA 1
ATOM 1088 C C . LEU A 1 103 ? 22.917 14.107 46.941 1.00 8.36 103 LEU A C 1
ATOM 1089 O O . LEU A 1 103 ? 23.667 14.540 47.837 1.00 10.57 103 LEU A O 1
ATOM 1099 N N . ARG A 1 104 ? 21.712 13.650 47.236 1.00 9.39 104 ARG A N 1
ATOM 1100 C CA . ARG A 1 104 ? 21.161 13.651 48.594 1.00 9.19 104 ARG A CA 1
ATOM 1101 C C . ARG A 1 104 ? 22.119 12.900 49.498 1.00 10.93 104 ARG A C 1
ATOM 1102 O O . ARG A 1 104 ? 22.491 13.329 50.592 1.00 11.59 104 ARG A O 1
ATOM 1119 N N . ALA A 1 105 ? 22.501 11.698 49.036 1.00 11.07 105 ALA A N 1
ATOM 1120 C CA . ALA A 1 105 ? 23.326 10.804 49.829 1.00 10.75 105 ALA A CA 1
ATOM 1121 C C . ALA A 1 105 ? 24.691 11.463 50.080 1.00 11.82 105 ALA A C 1
ATOM 1122 O O . ALA A 1 105 ? 25.247 11.374 51.183 1.00 12.21 105 ALA A O 1
ATOM 1126 N N . VAL A 1 106 ? 25.289 12.096 49.057 1.00 10.28 106 VAL A N 1
ATOM 1127 C CA . VAL A 1 106 ? 26.590 12.748 49.222 1.00 10.88 106 VAL A CA 1
ATOM 1128 C C . VAL A 1 106 ? 26.490 13.881 50.234 1.00 9.96 106 VAL A C 1
ATOM 1129 O O . VAL A 1 106 ? 27.383 14.031 51.087 1.00 11.53 106 VAL A O 1
ATOM 1136 N N . GLY A 1 107 ? 25.454 14.704 50.169 1.00 10.81 107 GLY A N 1
ATOM 1137 C CA . GLY A 1 107 ? 25.279 15.845 51.076 1.00 11.13 107 GLY A CA 1
ATOM 1138 C C . GLY A 1 107 ? 25.166 15.381 52.514 1.00 11.07 107 GLY A C 1
ATOM 1139 O O . GLY A 1 107 ? 25.790 15.951 53.404 1.00 12.54 107 GLY A O 1
ATOM 1143 N N . ILE A 1 108 ? 24.391 14.333 52.752 1.00 11.31 108 ILE A N 1
ATOM 1144 C CA . ILE A 1 108 ? 24.226 13.813 54.101 1.00 13.89 108 ILE A CA 1
ATOM 1145 C C . ILE A 1 108 ? 25.503 13.182 54.623 1.00 14.64 108 ILE A C 1
ATOM 1146 O O . ILE A 1 108 ? 25.860 13.400 55.794 1.00 16.29 108 ILE A O 1
ATOM 1156 N N . ASN A 1 109 ? 26.195 12.428 53.773 1.00 12.91 109 ASN A N 1
ATOM 1157 C CA . ASN A 1 109 ? 27.403 11.720 54.209 1.00 12.59 109 ASN A CA 1
ATOM 1158 C C . ASN A 1 109 ? 28.495 12.705 54.585 1.00 14.30 109 ASN A C 1
ATOM 1159 O O . ASN A 1 109 ? 29.173 12.474 55.565 1.00 17.01 109 ASN A O 1
ATOM 1168 N N . HIS A 1 110 ? 28.657 13.804 53.851 1.00 13.79 110 HIS A N 1
ATOM 1169 C CA . HIS A 1 110 ? 29.718 14.755 54.170 1.00 13.63 110 HIS A CA 1
ATOM 1170 C C . HIS A 1 110 ? 29.264 15.920 55.009 1.00 13.55 110 HIS A C 1
ATOM 1171 O O . HIS A 1 110 ? 30.076 16.727 55.466 1.00 16.09 110 HIS A O 1
ATOM 1184 N N . GLY A 1 111 ? 27.971 16.028 55.241 1.00 12.97 111 GLY A N 1
ATOM 1185 C CA . GLY A 1 111 ? 27.482 17.085 56.092 1.00 15.27 111 GLY A CA 1
ATOM 1186 C C . GLY A 1 111 ? 27.664 18.463 55.517 1.00 14.81 111 GLY A C 1
ATOM 1187 O O . GLY A 1 111 ? 28.125 19.360 56.200 1.00 18.45 111 GLY A O 1
ATOM 1191 N N . VAL A 1 112 ? 27.308 18.616 54.249 1.00 11.45 112 VAL A N 1
ATOM 1192 C CA . VAL A 1 112 ? 27.343 19.904 53.583 1.00 10.85 112 VAL A CA 1
ATOM 1193 C C . VAL A 1 112 ? 25.914 20.267 53.168 1.00 10.37 112 VAL A C 1
ATOM 1194 O O . VAL A 1 112 ? 25.049 19.387 52.9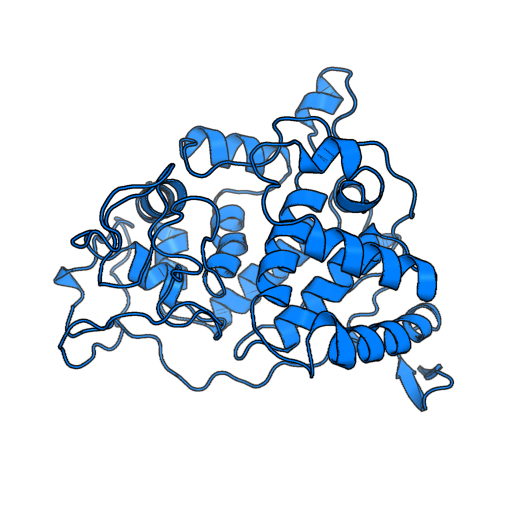88 1.00 11.79 112 VAL A O 1
ATOM 1201 N N . SER A 1 113 ? 25.667 21.573 52.979 1.00 10.35 113 SER A N 1
ATOM 1202 C CA . SER A 1 113 ? 24.302 21.958 52.631 1.00 10.03 113 SER A CA 1
ATOM 1203 C C . SER A 1 113 ? 23.988 21.519 51.203 1.00 11.60 113 SER A C 1
ATOM 1204 O O . SER A 1 113 ? 24.864 21.458 50.324 1.00 10.67 113 SER A O 1
ATOM 1211 N N . PHE A 1 114 ? 22.695 21.255 50.974 1.00 11.68 114 PHE A N 1
ATOM 1212 C CA . PHE A 1 114 ? 22.285 20.821 49.644 1.00 9.50 114 PHE A CA 1
ATOM 1213 C C . PHE A 1 114 ? 22.539 21.915 48.616 1.00 9.20 114 PHE A C 1
ATOM 1214 O O . PHE A 1 114 ? 22.900 21.600 47.483 1.00 9.67 114 PHE A O 1
ATOM 1231 N N . GLY A 1 115 ? 22.304 23.172 48.998 1.00 8.35 115 GLY A N 1
ATOM 1232 C CA . GLY A 1 115 ? 22.486 24.283 48.024 1.00 8.68 115 GLY A CA 1
ATOM 1233 C C . GLY A 1 115 ? 23.957 24.404 47.690 1.00 7.71 115 GLY A C 1
ATOM 1234 O O . GLY A 1 115 ? 24.323 24.609 46.519 1.00 8.32 115 GLY A O 1
ATOM 1238 N N . ASP A 1 116 ? 24.844 24.320 48.694 1.00 7.96 116 ASP A N 1
ATOM 1239 C CA . ASP A 1 116 ? 26.255 24.367 48.375 1.00 8.07 116 ASP A CA 1
ATOM 1240 C C . ASP A 1 116 ? 26.651 23.160 47.532 1.00 9.18 116 ASP A C 1
ATOM 1241 O O . ASP A 1 116 ? 27.452 23.292 46.631 1.00 8.54 116 ASP A O 1
ATOM 1250 N N . LEU A 1 117 ? 26.126 21.984 47.859 1.00 8.94 117 LEU A N 1
ATOM 1251 C CA . LEU A 1 117 ? 26.580 20.790 47.121 1.00 9.43 117 LEU A CA 1
ATOM 1252 C C . LEU A 1 117 ? 26.256 20.873 45.635 1.00 7.83 117 LEU A C 1
ATOM 1253 O O . LEU A 1 117 ? 27.034 20.475 44.791 1.00 8.73 117 LEU A O 1
ATOM 1263 N N . ILE A 1 118 ? 25.052 21.375 45.328 1.00 7.91 118 ILE A N 1
ATOM 1264 C CA . ILE A 1 118 ? 24.669 21.479 43.906 1.00 8.80 118 ILE A CA 1
ATOM 1265 C C . ILE A 1 118 ? 25.636 22.391 43.182 1.00 8.20 118 ILE A C 1
ATOM 1266 O O . ILE A 1 118 ? 26.095 22.089 42.075 1.00 8.47 118 ILE A O 1
ATOM 1276 N N . GLN A 1 119 ? 25.970 23.523 43.789 1.00 8.83 119 GLN A N 1
ATOM 1277 C CA . GLN A 1 119 ? 26.922 24.449 43.173 1.00 9.18 119 GLN A CA 1
ATOM 1278 C C . GLN A 1 119 ? 28.313 23.832 43.063 1.00 8.28 119 GLN A C 1
ATOM 1279 O O . GLN A 1 119 ? 29.009 24.033 42.067 1.00 9.50 119 GLN A O 1
ATOM 1291 N N . PHE A 1 120 ? 28.742 23.113 44.083 1.00 8.96 120 PHE A N 1
ATOM 1292 C CA . PHE A 1 120 ? 30.034 22.452 44.021 1.00 9.02 120 PHE A CA 1
ATOM 1293 C C . PHE A 1 120 ? 30.096 21.406 42.935 1.00 7.83 120 PHE A C 1
ATOM 1294 O O . PHE A 1 120 ? 31.042 21.381 42.161 1.00 9.04 120 PHE A O 1
ATOM 1311 N N . ALA A 1 121 ? 29.053 20.551 42.922 1.00 8.57 121 ALA A N 1
ATOM 1312 C CA . ALA A 1 121 ? 29.049 19.483 41.908 1.00 7.57 121 ALA A CA 1
ATOM 1313 C C . ALA A 1 121 ? 29.040 20.085 40.505 1.00 6.68 121 ALA A C 1
ATOM 1314 O O . ALA A 1 121 ? 29.572 19.494 39.569 1.00 8.58 121 ALA A O 1
ATOM 1318 N N . THR A 1 122 ? 28.433 21.242 40.352 1.00 8.09 122 THR A N 1
ATOM 1319 C CA . THR A 1 122 ? 28.419 21.941 39.055 1.00 7.83 122 THR A CA 1
ATOM 1320 C C . THR A 1 122 ? 29.823 22.342 38.651 1.00 7.30 122 THR A C 1
ATOM 1321 O O . THR A 1 122 ? 30.265 22.070 37.546 1.00 8.51 122 THR A O 1
ATOM 1328 N N . ALA A 1 123 ? 30.536 22.988 39.583 1.00 8.11 123 ALA A N 1
ATOM 1329 C CA . ALA A 1 123 ? 31.891 23.425 39.290 1.00 7.92 123 ALA A CA 1
ATOM 1330 C C . ALA A 1 123 ? 32.794 22.213 39.050 1.00 8.96 123 ALA A C 1
ATOM 1331 O O . ALA A 1 123 ? 33.622 22.245 38.139 1.00 8.50 123 ALA A O 1
ATOM 1335 N N . VAL A 1 124 ? 32.652 21.152 39.844 1.00 8.78 124 VAL A N 1
ATOM 1336 C CA . VAL A 1 124 ? 33.477 19.946 39.665 1.00 9.30 124 VAL A CA 1
ATOM 1337 C C . VAL A 1 124 ? 33.165 19.290 38.336 1.00 8.78 124 VAL A C 1
ATOM 1338 O O . VAL A 1 124 ? 34.033 18.909 37.544 1.00 9.99 124 VAL A O 1
ATOM 1345 N N . GLY A 1 125 ? 31.883 19.173 38.015 1.00 9.13 125 GLY A N 1
ATOM 1346 C CA . GLY A 1 125 ? 31.503 18.524 36.773 1.00 9.45 125 GLY A CA 1
ATOM 1347 C C . GLY A 1 125 ? 31.988 19.304 35.562 1.00 9.10 125 GLY A C 1
ATOM 1348 O O . GLY A 1 125 ? 32.526 18.705 34.606 1.00 9.27 125 GLY A O 1
ATOM 1352 N N . MET A 1 126 ? 31.794 20.614 35.580 1.00 8.93 126 MET A N 1
ATOM 1353 C CA . MET A 1 126 ? 32.337 21.419 34.499 1.00 9.69 126 MET A CA 1
ATOM 1354 C C . MET A 1 126 ? 33.838 21.160 34.346 1.00 9.36 126 MET A C 1
ATOM 1355 O O . MET A 1 126 ? 34.315 21.143 33.209 1.00 9.49 126 MET A O 1
ATOM 1366 N N . SER A 1 127 ? 34.554 20.993 35.439 1.00 9.38 127 SER A N 1
ATOM 1367 C CA . SER A 1 127 ? 36.010 20.825 35.380 1.00 10.17 127 SER A CA 1
ATOM 1368 C C . SER A 1 127 ? 36.406 19.552 34.688 1.00 11.27 127 SER A C 1
ATOM 1369 O O . SER A 1 127 ? 37.568 19.400 34.317 1.00 13.19 127 SER A O 1
ATOM 1376 N N . ASN A 1 128 ? 35.463 18.634 34.494 1.00 10.13 128 ASN A N 1
ATOM 1377 C CA . ASN A 1 128 ? 35.762 17.388 33.806 1.00 8.89 128 ASN A CA 1
ATOM 1378 C C . ASN A 1 128 ? 35.554 17.503 32.295 1.00 8.42 128 ASN A C 1
ATOM 1379 O O . ASN A 1 128 ? 35.841 16.550 31.570 1.00 10.54 128 ASN A O 1
ATOM 1388 N N . CYS A 1 129 ? 35.029 18.614 31.810 1.00 9.48 129 CYS A N 1
ATOM 1389 C CA . CYS A 1 129 ? 34.589 18.774 30.422 1.00 8.49 129 CYS A CA 1
ATOM 1390 C C . CYS A 1 129 ? 35.596 19.682 29.712 1.00 8.19 129 CYS A C 1
ATOM 1391 O O . CYS A 1 129 ? 35.720 20.862 30.085 1.00 8.85 129 CYS A O 1
ATOM 1398 N N . PRO A 1 130 ? 36.306 19.128 28.743 1.00 7.71 130 PRO A N 1
ATOM 1399 C CA . PRO A 1 130 ? 37.288 19.926 28.015 1.00 8.01 130 PRO A CA 1
ATOM 1400 C C . PRO A 1 130 ? 36.784 21.271 27.549 1.00 8.28 130 PRO A C 1
ATOM 1401 O O . PRO A 1 130 ? 35.682 21.384 27.051 1.00 9.35 130 PRO A O 1
ATOM 1412 N N . GLY A 1 131 ? 37.620 22.301 27.747 1.00 9.81 131 GLY A N 1
ATOM 1413 C CA . GLY A 1 131 ? 37.273 23.619 27.331 1.00 10.63 131 GLY A CA 1
ATOM 1414 C C . GLY A 1 131 ? 36.562 24.448 28.362 1.00 9.52 131 GLY A C 1
ATOM 1415 O O . GLY A 1 131 ? 36.413 25.660 28.141 1.00 12.28 131 GLY A O 1
ATOM 1419 N N . SER A 1 132 ? 36.115 23.865 29.470 1.00 10.10 132 SER A N 1
ATOM 1420 C CA . SER A 1 132 ? 35.367 24.642 30.450 1.00 10.47 132 SER A CA 1
ATOM 1421 C C . SER A 1 132 ? 36.218 25.702 31.110 1.00 10.94 132 SER A C 1
ATOM 1422 O O . SER A 1 132 ? 37.425 25.503 31.351 1.00 11.31 132 SER A O 1
ATOM 1426 N N . PRO A 1 133 ? 35.619 26.843 31.458 1.00 10.77 133 PRO A N 1
ATOM 1427 C CA . PRO A 1 133 ? 36.278 27.781 32.357 1.00 11.88 133 PRO A CA 1
ATOM 1428 C C . PRO A 1 133 ? 36.273 27.199 33.775 1.00 11.66 133 PRO A C 1
ATOM 1429 O O . PRO A 1 133 ? 35.683 26.158 34.032 1.00 12.94 133 PRO A O 1
ATOM 1440 N N . ARG A 1 134 ? 36.934 27.839 34.707 1.00 11.54 134 ARG A N 1
ATOM 1441 C CA . ARG A 1 134 ? 36.953 27.428 36.103 1.00 12.41 134 ARG A CA 1
ATOM 1442 C C . ARG A 1 134 ? 35.850 28.154 36.826 1.00 11.09 134 ARG A C 1
ATOM 1443 O O . ARG A 1 134 ? 36.040 29.364 37.089 1.00 12.81 134 ARG A O 1
ATOM 1460 N N . LEU A 1 135 ? 34.774 27.502 37.150 1.00 9.23 135 LEU A N 1
ATOM 1461 C CA . LEU A 1 135 ? 33.684 28.159 37.840 1.00 8.55 135 LEU A CA 1
ATOM 1462 C C . LEU A 1 135 ? 34.070 28.490 39.286 1.00 9.48 135 LEU A C 1
ATOM 1463 O O . LEU A 1 135 ? 34.760 27.740 40.010 1.00 10.12 135 LEU A O 1
ATOM 1473 N N . GLU A 1 136 ? 33.575 29.653 39.716 1.00 9.10 136 GLU A N 1
ATOM 1474 C CA . GLU A 1 136 ? 33.660 30.032 41.116 1.00 10.31 136 GLU A CA 1
ATOM 1475 C C . GLU A 1 136 ? 32.923 29.018 41.988 1.00 9.40 136 GLU A C 1
ATOM 1476 O O . GLU A 1 136 ? 31.906 28.432 41.566 1.00 9.80 136 GLU A O 1
ATOM 1488 N N . PHE A 1 137 ? 33.432 28.807 43.182 1.00 9.75 137 PHE A N 1
ATOM 1489 C CA . PHE A 1 137 ? 32.727 28.010 44.189 1.00 8.85 137 PHE A CA 1
ATOM 1490 C C . PHE A 1 137 ? 32.789 28.730 45.532 1.00 9.15 137 PHE A C 1
ATOM 1491 O O . PHE A 1 137 ? 33.856 28.964 46.076 1.00 11.01 137 PHE A O 1
ATOM 1508 N N . LEU A 1 138 ? 31.614 29.058 46.051 1.00 10.77 138 LEU A N 1
ATOM 1509 C CA . LEU A 1 138 ? 31.428 29.665 47.352 1.00 10.38 138 LEU A CA 1
ATOM 1510 C C . LEU A 1 138 ? 30.715 28.692 48.290 1.00 10.06 138 LEU A C 1
ATOM 1511 O O . LEU A 1 138 ? 29.822 27.943 47.833 1.00 10.36 138 LEU A O 1
ATOM 1521 N N . THR A 1 139 ? 31.065 28.705 49.551 1.00 10.64 139 THR A N 1
ATOM 1522 C CA . THR A 1 139 ? 30.408 27.841 50.529 1.00 10.64 139 THR A CA 1
ATOM 1523 C C . THR A 1 139 ? 29.791 28.664 51.659 1.00 11.64 139 THR A C 1
ATOM 1524 O O . THR A 1 139 ? 30.259 29.756 51.981 1.00 12.77 139 THR A O 1
ATOM 1531 N N . GLY A 1 140 ? 28.739 28.094 52.266 1.00 11.49 140 GLY A N 1
ATOM 1532 C CA . GLY A 1 140 ? 28.096 28.748 53.392 1.00 11.45 140 GLY A CA 1
ATOM 1533 C C . GLY A 1 140 ? 26.604 28.921 53.271 1.00 12.68 140 GLY A C 1
ATOM 1534 O O . GLY A 1 140 ? 25.985 29.466 54.182 1.00 15.15 140 GLY A O 1
ATOM 1538 N N . ARG A 1 141 ? 25.959 28.486 52.187 1.00 11.49 141 ARG A N 1
ATOM 1539 C CA . ARG A 1 141 ? 24.538 28.647 52.004 1.00 11.16 141 ARG A CA 1
ATOM 1540 C C . ARG A 1 141 ? 23.836 27.744 53.023 1.00 11.78 141 ARG A C 1
ATOM 1541 O O . ARG A 1 141 ? 24.155 26.559 53.195 1.00 13.00 141 ARG A O 1
ATOM 1558 N N . SER A 1 142 ? 22.852 28.313 53.716 1.00 12.66 142 SER A N 1
ATOM 1559 C CA . SER A 1 142 ? 22.119 27.564 54.707 1.00 14.45 142 SER A CA 1
ATOM 1560 C C . SER A 1 142 ? 21.498 26.316 54.070 1.00 14.00 142 SER A C 1
ATOM 1561 O O . SER A 1 142 ? 21.089 26.347 52.924 1.00 15.31 142 SER A O 1
ATOM 1568 N N . ASN A 1 143 ? 21.422 25.215 54.800 1.00 14.56 143 ASN A N 1
ATOM 1569 C CA . ASN A 1 143 ? 20.770 24.005 54.374 1.00 12.46 143 ASN A CA 1
ATOM 1570 C C . ASN A 1 143 ? 19.248 24.091 54.467 1.00 13.87 143 ASN A C 1
ATOM 1571 O O . ASN A 1 143 ? 18.514 23.212 54.017 1.00 15.27 143 ASN A O 1
ATOM 1580 N N . SER A 1 144 ? 18.741 25.161 55.034 1.00 14.50 144 SER A N 1
ATOM 1581 C CA . SER A 1 144 ? 17.319 25.397 55.177 1.00 15.71 144 SER A CA 1
ATOM 1582 C C . SER A 1 144 ? 16.642 25.795 53.890 1.00 14.01 144 SER A C 1
ATOM 1583 O O . SER A 1 144 ? 17.192 26.648 53.199 1.00 17.96 144 SER A O 1
ATOM 1590 N N . SER A 1 145 ? 15.507 25.228 53.544 1.00 12.35 145 SER A N 1
ATOM 1591 C CA . SER A 1 145 ? 14.750 25.713 52.399 1.00 13.46 145 SER A CA 1
ATOM 1592 C C . SER A 1 145 ? 13.261 25.428 52.526 1.00 14.32 145 SER A C 1
ATOM 1593 O O . SER A 1 145 ? 12.905 24.490 53.226 1.00 13.54 145 SER A O 1
ATOM 1600 N N . GLN A 1 146 ? 12.455 26.202 51.846 1.00 13.40 146 GLN A N 1
ATOM 1601 C CA . GLN A 1 146 ? 11.057 25.943 51.592 1.00 12.01 146 GLN A CA 1
ATOM 1602 C C . GLN A 1 146 ? 10.925 25.459 50.141 1.00 12.75 146 GLN A C 1
ATOM 1603 O O . GLN A 1 146 ? 11.824 25.728 49.304 1.00 11.00 146 GLN A O 1
ATOM 1615 N N . PRO A 1 147 ? 9.836 24.784 49.779 1.00 12.14 147 PRO A N 1
ATOM 1616 C CA . PRO A 1 147 ? 9.719 24.340 48.375 1.00 12.43 147 PRO A CA 1
ATOM 1617 C C . PRO A 1 147 ? 9.690 25.531 47.433 1.00 10.51 147 PRO A C 1
ATOM 1618 O O . PRO A 1 147 ? 9.065 26.556 47.714 1.00 12.82 147 PRO A O 1
ATOM 1629 N N . SER A 1 148 ? 10.354 25.417 46.290 1.00 10.27 148 SER A N 1
ATOM 1630 C CA . SER A 1 148 ? 10.114 26.411 45.246 1.00 9.97 148 SER A CA 1
ATOM 1631 C C . SER A 1 148 ? 8.645 26.522 44.894 1.00 11.03 148 SER A C 1
ATOM 1632 O O . SER A 1 148 ? 7.974 25.496 44.766 1.00 10.39 148 SER A O 1
ATOM 1639 N N . PRO A 1 149 ? 8.142 27.712 44.634 1.00 10.32 149 PRO A N 1
ATOM 1640 C CA . PRO A 1 149 ? 6.856 27.861 43.951 1.00 10.44 149 PRO A CA 1
ATOM 1641 C C . PRO A 1 149 ? 6.911 27.112 42.625 1.00 9.53 149 PRO A C 1
ATOM 1642 O O . PRO A 1 149 ? 7.948 26.953 41.989 1.00 10.26 149 PRO A O 1
ATOM 1653 N N . PRO A 1 150 ? 5.732 26.706 42.165 1.00 11.34 150 PRO A N 1
ATOM 1654 C CA . PRO A 1 150 ? 5.615 26.101 40.824 1.00 10.29 150 PRO A CA 1
ATOM 1655 C C . PRO A 1 150 ? 5.766 27.150 39.728 1.00 10.68 150 PRO A C 1
ATOM 1656 O O . PRO A 1 150 ? 5.751 28.359 39.978 1.00 11.72 150 PRO A O 1
ATOM 1667 N N . SER A 1 151 ? 5.948 26.665 38.494 1.00 12.04 151 SER A N 1
ATOM 1668 C CA . SER A 1 151 ? 5.873 27.501 37.324 1.00 11.72 151 SER A CA 1
ATOM 1669 C C . SER A 1 151 ? 6.980 28.515 37.184 1.00 11.42 151 SER A C 1
ATOM 1670 O O . SER A 1 151 ? 6.834 29.521 36.487 1.00 15.25 151 SER A O 1
ATOM 1677 N N . LEU A 1 152 ? 8.147 28.313 37.765 1.00 9.61 152 LEU A N 1
ATOM 1678 C CA . LEU A 1 152 ? 9.264 29.244 37.686 1.00 9.11 152 LEU A CA 1
ATOM 1679 C C . LEU A 1 152 ? 10.343 28.782 36.728 1.00 8.84 152 LEU A C 1
ATOM 1680 O O . LEU A 1 152 ? 11.290 29.548 36.475 1.00 10.17 152 LEU A O 1
ATOM 1690 N N . ILE A 1 153 ? 10.292 27.583 36.169 1.00 10.29 153 ILE A N 1
ATOM 1691 C CA . ILE A 1 153 ? 11.351 27.132 35.298 1.00 9.34 153 ILE A CA 1
ATOM 1692 C C . ILE A 1 153 ? 10.914 27.313 33.845 1.00 8.58 153 ILE A C 1
ATOM 1693 O O . ILE A 1 153 ? 9.836 26.795 33.453 1.00 10.22 153 ILE A O 1
ATOM 1703 N N . PRO A 1 154 ? 11.649 28.062 33.044 1.00 10.29 154 PRO A N 1
ATOM 1704 C CA . PRO A 1 154 ? 11.319 28.186 31.620 1.00 11.61 154 PRO A CA 1
ATOM 1705 C C . PRO A 1 154 ? 11.215 26.843 30.896 1.00 11.78 154 PRO A C 1
ATOM 1706 O O . PRO A 1 154 ? 11.987 25.943 31.210 1.00 12.53 154 PRO A O 1
ATOM 1717 N N . GLY A 1 155 ? 10.266 26.702 29.965 1.00 11.86 155 GLY A N 1
ATOM 1718 C CA . GLY A 1 155 ? 10.046 25.461 29.204 1.00 12.15 155 GLY A CA 1
ATOM 1719 C C . GLY A 1 155 ? 10.371 25.656 27.722 1.00 10.65 155 GLY A C 1
ATOM 1720 O O . GLY A 1 155 ? 10.361 26.784 27.224 1.00 11.10 155 GLY A O 1
ATOM 1724 N N . PRO A 1 156 ? 10.663 24.548 27.021 1.00 10.90 156 PRO A N 1
ATOM 1725 C CA . PRO A 1 156 ? 11.105 24.638 25.643 1.00 9.91 156 PRO A CA 1
ATOM 1726 C C . PRO A 1 156 ? 10.039 25.060 24.640 1.00 10.08 156 PRO A C 1
ATOM 1727 O O . PRO A 1 156 ? 10.414 25.448 23.536 1.00 12.03 156 PRO A O 1
ATOM 1738 N N . GLY A 1 157 ? 8.779 25.023 24.990 1.00 11.74 157 GLY A N 1
ATOM 1739 C CA . GLY A 1 157 ? 7.693 25.524 24.198 1.00 12.85 157 GLY A CA 1
ATOM 1740 C C . GLY A 1 157 ? 7.322 26.951 24.546 1.00 14.35 157 GLY A C 1
ATOM 1741 O O . GLY A 1 157 ? 6.412 27.512 23.909 1.00 14.75 157 GLY A O 1
ATOM 1745 N N . ASN A 1 158 ? 7.978 27.614 25.496 1.00 12.22 158 ASN A N 1
ATOM 1746 C CA . ASN A 1 158 ? 7.666 28.999 25.825 1.00 13.54 158 ASN A CA 1
ATOM 1747 C C . ASN A 1 158 ? 8.152 29.970 24.754 1.00 12.78 158 ASN A C 1
ATOM 1748 O O . ASN A 1 158 ? 9.208 29.726 24.157 1.00 17.03 158 ASN A O 1
ATOM 1757 N N . THR A 1 159 ? 7.459 31.081 24.541 1.00 13.60 159 THR A N 1
ATOM 1758 C CA . THR A 1 159 ? 7.935 32.097 23.637 1.00 12.43 159 THR A CA 1
ATOM 1759 C C . THR A 1 159 ? 9.181 32.775 24.208 1.00 12.09 159 THR A C 1
ATOM 1760 O O . THR A 1 159 ? 9.478 32.733 25.395 1.00 12.31 159 THR A O 1
ATOM 1767 N N . VAL A 1 160 ? 9.951 33.423 23.326 1.00 11.96 160 VAL A N 1
ATOM 1768 C CA . VAL A 1 160 ? 11.092 34.209 23.799 1.00 11.63 160 VAL A CA 1
ATOM 1769 C C . VAL A 1 160 ? 10.605 35.249 24.805 1.00 11.16 160 VAL A C 1
ATOM 1770 O O . VAL A 1 160 ? 11.258 35.492 25.823 1.00 11.16 160 VAL A O 1
ATOM 1777 N N . THR A 1 161 ? 9.498 35.946 24.553 1.00 11.64 161 THR A N 1
ATOM 1778 C CA . THR A 1 161 ? 8.956 36.914 25.492 1.00 11.02 161 THR A CA 1
ATOM 1779 C C . THR A 1 161 ? 8.796 36.305 26.884 1.00 12.87 161 THR A C 1
ATOM 1780 O O . THR A 1 161 ? 9.250 36.877 27.890 1.00 12.53 161 THR A O 1
ATOM 1787 N N . ALA A 1 162 ? 8.167 35.111 26.949 1.00 10.98 162 ALA A N 1
ATOM 1788 C CA . ALA A 1 162 ? 7.959 34.440 28.246 1.00 11.12 162 ALA A CA 1
ATOM 1789 C C . ALA A 1 162 ? 9.276 34.096 28.889 1.00 10.95 162 ALA A C 1
ATOM 1790 O O . ALA A 1 162 ? 9.441 34.293 30.118 1.00 13.01 162 ALA A O 1
ATOM 1794 N N . ILE A 1 163 ? 10.228 33.557 28.154 1.00 11.25 163 ILE A N 1
ATOM 1795 C CA . ILE A 1 163 ? 11.531 33.152 28.703 1.00 10.91 163 ILE A CA 1
ATOM 1796 C C . ILE A 1 163 ? 12.265 34.378 29.242 1.00 11.20 163 ILE A C 1
ATOM 1797 O O . ILE A 1 163 ? 12.758 34.331 30.376 1.00 10.30 163 ILE A O 1
ATOM 1807 N N . LEU A 1 164 ? 12.295 35.437 28.435 1.00 10.64 164 LEU A N 1
ATOM 1808 C CA . LEU A 1 164 ? 13.025 36.631 28.892 1.00 10.04 164 LEU A CA 1
ATOM 1809 C C . LEU A 1 164 ? 12.311 37.231 30.085 1.00 9.54 164 LEU A C 1
ATOM 1810 O O . LEU A 1 164 ? 13.001 37.751 30.979 1.0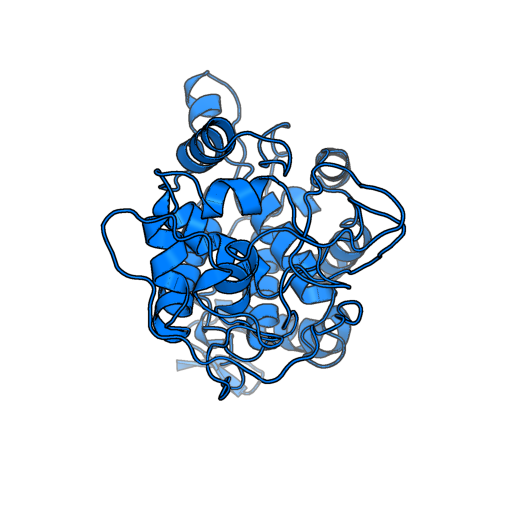0 10.43 164 LEU A O 1
ATOM 1820 N N . ASP A 1 165 ? 10.998 37.220 30.120 1.00 10.76 165 ASP A N 1
ATOM 1821 C CA . ASP A 1 165 ? 10.285 37.785 31.264 1.00 11.64 165 ASP A CA 1
ATOM 1822 C C . ASP A 1 165 ? 10.608 36.990 32.531 1.00 10.77 165 ASP A C 1
ATOM 1823 O O . ASP A 1 165 ? 10.874 37.585 33.575 1.00 11.96 165 ASP A O 1
ATOM 1831 N N . ARG A 1 166 ? 10.566 35.663 32.480 1.00 9.96 166 ARG A N 1
ATOM 1832 C CA . ARG A 1 166 ? 10.814 34.844 33.657 1.00 10.85 166 ARG A CA 1
ATOM 1833 C C . ARG A 1 166 ? 12.246 35.019 34.118 1.00 9.35 166 ARG A C 1
ATOM 1834 O O . ARG A 1 166 ? 12.527 35.228 35.311 1.00 9.84 166 ARG A O 1
ATOM 1851 N N . MET A 1 167 ? 13.194 34.872 33.195 1.00 9.24 167 MET A N 1
ATOM 1852 C CA . MET A 1 167 ? 14.612 35.002 33.488 1.00 8.12 167 MET A CA 1
ATOM 1853 C C . MET A 1 167 ? 14.899 36.400 34.004 1.00 8.50 167 MET A C 1
ATOM 1854 O O . MET A 1 167 ? 15.710 36.565 34.930 1.00 10.11 167 MET A O 1
ATOM 1865 N N . GLY A 1 168 ? 14.241 37.390 33.407 1.00 9.11 168 GLY A N 1
ATOM 1866 C CA . GLY A 1 168 ? 14.408 38.766 33.811 1.00 11.16 168 GLY A CA 1
ATOM 1867 C C . GLY A 1 168 ? 13.941 39.013 35.235 1.00 11.44 168 GLY A C 1
ATOM 1868 O O . GLY A 1 168 ? 14.558 39.688 36.039 1.00 12.14 168 GLY A O 1
ATOM 1872 N N . ASP A 1 169 ? 12.812 38.419 35.613 1.00 11.40 169 ASP A N 1
ATOM 1873 C CA . ASP A 1 169 ? 12.320 38.515 36.989 1.00 11.30 169 ASP A CA 1
ATOM 1874 C C . ASP A 1 169 ? 13.371 37.940 37.942 1.00 10.78 169 ASP A C 1
ATOM 1875 O O . ASP A 1 169 ? 13.674 38.567 38.957 1.00 10.74 169 ASP A O 1
ATOM 1884 N N . ALA A 1 170 ? 13.920 36.762 37.597 1.00 10.30 170 ALA A N 1
ATOM 1885 C CA . ALA A 1 170 ? 14.937 36.130 38.438 1.00 11.38 170 ALA A CA 1
ATOM 1886 C C . ALA A 1 170 ? 16.150 37.035 38.580 1.00 10.56 170 ALA A C 1
ATOM 1887 O O . ALA A 1 170 ? 16.798 36.979 39.643 1.00 12.79 170 ALA A O 1
ATOM 1891 N N . GLY A 1 171 ? 16.453 37.838 37.586 1.00 11.92 171 GLY A N 1
ATOM 1892 C CA . GLY A 1 171 ? 17.554 38.791 37.634 1.00 13.36 171 GLY A CA 1
ATOM 1893 C C . GLY A 1 171 ? 18.418 38.845 36.393 1.00 9.93 171 GLY A C 1
ATOM 1894 O O . GLY A 1 171 ? 19.391 39.594 36.393 1.00 17.20 171 GLY A O 1
ATOM 1898 N N . PHE A 1 172 ? 18.133 38.112 35.338 1.00 9.49 172 PHE A N 1
ATOM 1899 C CA . PHE A 1 172 ? 19.016 38.032 34.181 1.00 8.77 172 PHE A CA 1
ATOM 1900 C C . PHE A 1 172 ? 18.545 38.880 33.020 1.00 9.89 172 PHE A C 1
ATOM 1901 O O . PHE A 1 172 ? 17.388 38.792 32.623 1.00 11.21 172 PHE A O 1
ATOM 1918 N N . SER A 1 173 ? 19.479 39.627 32.475 1.00 9.44 173 SER A N 1
ATOM 1919 C CA . SER A 1 173 ? 19.243 40.339 3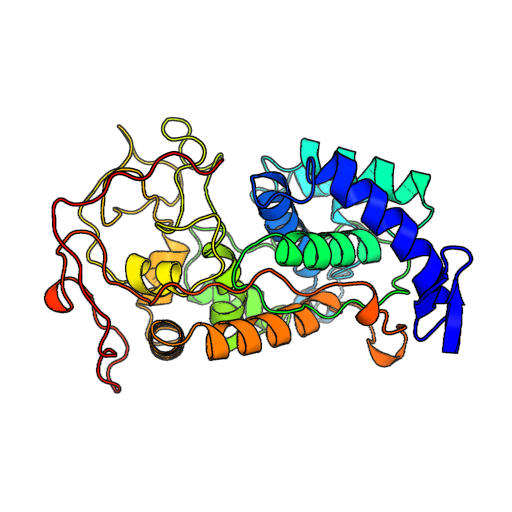1.220 1.00 9.17 173 SER A CA 1
ATOM 1920 C C . SER A 1 173 ? 19.176 39.377 30.043 1.00 9.47 173 SER A C 1
ATOM 1921 O O . SER A 1 173 ? 19.615 38.214 30.135 1.00 9.20 173 SER A O 1
ATOM 1928 N N . PRO A 1 174 ? 18.663 39.801 28.888 1.00 9.12 174 PRO A N 1
ATOM 1929 C CA . PRO A 1 174 ? 18.677 38.914 27.712 1.00 8.90 174 PRO A CA 1
ATOM 1930 C C . PRO A 1 174 ? 20.062 38.391 27.372 1.00 8.57 174 PRO A C 1
ATOM 1931 O O . PRO A 1 174 ? 20.206 37.195 27.048 1.00 9.09 174 PRO A O 1
ATOM 1942 N N . ASP A 1 175 ? 21.093 39.253 27.446 1.00 9.10 175 ASP A N 1
ATOM 1943 C CA . ASP A 1 175 ? 22.428 38.754 27.159 1.00 9.09 175 ASP A CA 1
ATOM 1944 C C . ASP A 1 175 ? 22.821 37.632 28.093 1.00 8.61 175 ASP A C 1
ATOM 1945 O O . ASP A 1 175 ? 23.422 36.655 27.690 1.00 8.41 175 ASP A O 1
ATOM 1954 N N . GLU A 1 176 ? 22.486 37.743 29.367 1.00 8.84 176 GLU A N 1
ATOM 1955 C CA . GLU A 1 176 ? 22.824 36.718 30.341 1.00 7.98 176 GLU A CA 1
ATOM 1956 C C . GLU A 1 176 ? 22.090 35.422 30.122 1.00 8.70 176 GLU A C 1
ATOM 1957 O O . GLU A 1 176 ? 22.619 34.354 30.422 1.00 8.97 176 GLU A O 1
ATOM 1969 N N . VAL A 1 177 ? 20.866 35.485 29.564 1.00 8.28 177 VAL A N 1
ATOM 1970 C CA . VAL A 1 177 ? 20.127 34.256 29.206 1.00 7.78 177 VAL A CA 1
ATOM 1971 C C . VAL A 1 177 ? 20.915 33.499 28.149 1.00 8.18 177 VAL A C 1
ATOM 1972 O O . VAL A 1 177 ? 21.135 32.293 28.257 1.00 8.35 177 VAL A O 1
ATOM 1979 N N . VAL A 1 178 ? 21.382 34.235 27.137 1.00 8.31 178 VAL A N 1
ATOM 1980 C CA . VAL A 1 178 ? 22.204 33.639 26.093 1.00 8.28 178 VAL A CA 1
ATOM 1981 C C . VAL A 1 178 ? 23.476 33.062 26.682 1.00 8.67 178 VAL A C 1
ATOM 1982 O O . VAL A 1 178 ? 23.915 31.961 26.316 1.00 8.59 178 VAL A O 1
ATOM 1989 N N . ASP A 1 179 ? 24.089 33.800 27.588 1.00 8.44 179 ASP A N 1
ATOM 1990 C CA . ASP A 1 179 ? 25.353 33.343 28.189 1.00 8.07 179 ASP A CA 1
ATOM 1991 C C . ASP A 1 179 ? 25.143 32.056 28.983 1.00 8.47 179 ASP A C 1
ATOM 1992 O O . ASP A 1 179 ? 25.978 31.129 28.895 1.00 8.87 179 ASP A O 1
ATOM 2001 N N . LEU A 1 180 ? 24.062 31.953 29.758 1.00 7.86 180 LEU A N 1
ATOM 2002 C CA . LEU A 1 180 ? 23.794 30.756 30.540 1.00 7.83 180 LEU A CA 1
ATOM 2003 C C . LEU A 1 180 ? 23.569 29.548 29.641 1.00 7.74 180 LEU A C 1
ATOM 2004 O O . LEU A 1 180 ? 23.902 28.406 30.010 1.00 8.90 180 LEU A O 1
ATOM 2014 N N . LEU A 1 181 ? 22.980 29.765 28.471 1.00 8.40 181 LEU A N 1
ATOM 2015 C CA . LEU A 1 181 ? 22.688 28.684 27.538 1.00 7.44 181 LEU A CA 1
ATOM 2016 C C . LEU A 1 181 ? 23.925 28.078 26.924 1.00 7.82 181 LEU A C 1
ATOM 2017 O O . LEU A 1 181 ? 23.819 27.071 26.248 1.00 8.35 181 LEU A O 1
ATOM 2027 N N . ALA A 1 182 ? 25.126 28.564 27.239 1.00 8.01 182 ALA A N 1
ATOM 2028 C CA . ALA A 1 182 ? 26.341 27.849 26.859 1.00 7.04 182 ALA A CA 1
ATOM 2029 C C . ALA A 1 182 ? 26.313 26.432 27.406 1.00 7.84 182 ALA A C 1
ATOM 2030 O O . ALA A 1 182 ? 26.962 25.552 26.820 1.00 7.64 182 ALA A O 1
ATOM 2034 N N . ALA A 1 183 ? 25.597 26.187 28.509 1.00 7.20 183 ALA A N 1
ATOM 2035 C CA . ALA A 1 183 ? 25.447 24.845 29.042 1.00 6.69 183 ALA A CA 1
ATOM 2036 C C . ALA A 1 183 ? 24.894 23.877 28.007 1.00 7.50 183 ALA A C 1
ATOM 2037 O O . ALA A 1 183 ? 25.144 22.654 28.083 1.00 7.99 183 ALA A O 1
ATOM 2041 N N . HIS A 1 184 ? 24.112 24.340 27.029 1.00 7.00 184 HIS A N 1
ATOM 2042 C CA . HIS A 1 184 ? 23.594 23.451 25.986 1.00 7.21 184 HIS A CA 1
ATOM 2043 C C . HIS A 1 184 ? 24.685 22.989 25.035 1.00 7.91 184 HIS A C 1
ATOM 2044 O O . HIS A 1 184 ? 24.418 22.146 24.167 1.00 8.12 184 HIS A O 1
ATOM 2057 N N . SER A 1 185 ? 25.917 23.463 25.228 1.00 7.01 185 SER A N 1
ATOM 2058 C CA . SER A 1 185 ? 27.094 22.886 24.591 1.00 6.61 185 SER A CA 1
ATOM 2059 C C . SER A 1 185 ? 27.472 21.529 25.172 1.00 6.52 185 SER A C 1
ATOM 2060 O O . SER A 1 185 ? 28.283 20.805 24.580 1.00 7.46 185 SER A O 1
ATOM 2067 N N . LEU A 1 186 ? 26.905 21.160 26.307 1.00 6.73 186 LEU A N 1
ATOM 2068 C CA . LEU A 1 186 ? 27.195 19.908 26.976 1.00 6.35 186 LEU A CA 1
ATOM 2069 C C . LEU A 1 186 ? 25.864 19.205 27.227 1.00 7.46 186 LEU A C 1
ATOM 2070 O O . LEU A 1 186 ? 25.468 19.050 28.383 1.00 7.50 186 LEU A O 1
ATOM 2080 N N . ALA A 1 187 ? 25.135 18.811 26.173 1.00 7.81 187 ALA A N 1
ATOM 2081 C CA . ALA A 1 187 ? 23.729 18.571 26.364 1.00 6.79 187 ALA A CA 1
ATOM 2082 C C . ALA A 1 187 ? 23.099 17.611 25.385 1.00 9.03 187 ALA A C 1
ATOM 2083 O O . ALA A 1 187 ? 23.513 17.516 24.227 1.00 8.31 187 ALA A O 1
ATOM 2087 N N . SER A 1 188 ? 22.084 16.930 25.871 1.00 7.49 188 SER A N 1
ATOM 2088 C CA . SER A 1 188 ? 21.190 16.044 25.130 1.00 8.73 188 SER A CA 1
ATOM 2089 C C . SER A 1 188 ? 19.759 16.178 25.667 1.00 8.99 188 SER A C 1
ATOM 2090 O O . SER A 1 188 ? 19.559 16.845 26.679 1.00 9.43 188 SER A O 1
ATOM 2097 N N . GLN A 1 189 ? 18.827 15.493 24.985 1.00 8.62 189 GLN A N 1
ATOM 2098 C CA . GLN A 1 189 ? 17.522 15.315 25.606 1.00 10.27 189 GLN A CA 1
ATOM 2099 C C . GLN A 1 189 ? 17.268 13.823 25.834 1.00 8.89 189 GLN A C 1
ATOM 2100 O O . GLN A 1 189 ? 17.615 13.026 24.942 1.00 9.58 189 GLN A O 1
ATOM 2112 N N . GLU A 1 190 ? 16.536 13.494 26.880 1.00 9.18 190 GLU A N 1
ATOM 2113 C CA . GLU A 1 190 ? 15.969 12.189 27.111 1.00 9.24 190 GLU A CA 1
ATOM 2114 C C . GLU A 1 190 ? 14.456 12.189 27.178 1.00 9.24 190 GLU A C 1
ATOM 2115 O O . GLU A 1 190 ? 13.854 11.162 26.921 1.00 12.22 190 GLU A O 1
ATOM 2127 N N . GLY A 1 191 ? 13.838 13.307 27.529 1.00 9.57 191 GLY A N 1
ATOM 2128 C CA . GLY A 1 191 ? 12.440 13.349 27.856 1.00 11.45 191 GLY A CA 1
ATOM 2129 C C . GLY A 1 191 ? 11.534 13.960 26.824 1.00 13.01 191 GLY A C 1
ATOM 2130 O O . GLY A 1 191 ? 10.319 13.938 26.998 1.00 13.58 191 GLY A O 1
ATOM 2134 N N . LEU A 1 192 ? 12.073 14.547 25.775 1.00 13.04 192 LEU A N 1
ATOM 2135 C CA . LEU A 1 192 ? 11.265 15.233 24.771 1.00 14.63 192 LEU A CA 1
ATOM 2136 C C . LEU A 1 192 ? 10.890 14.299 23.630 1.00 14.47 192 LEU A C 1
ATOM 2137 O O . LEU A 1 192 ? 9.806 14.368 23.072 1.00 17.48 192 LEU A O 1
ATOM 2147 N N . ASN A 1 193 ? 11.792 13.402 23.242 1.00 13.28 193 ASN A N 1
ATOM 2148 C CA . ASN A 1 193 ? 11.577 12.439 22.174 1.00 14.98 193 ASN A CA 1
ATOM 2149 C C . ASN A 1 193 ? 12.284 11.117 22.569 1.00 17.58 193 ASN A C 1
ATOM 2150 O O . ASN A 1 193 ? 13.509 10.963 22.496 1.00 16.00 193 ASN A O 1
ATOM 2159 N N . SER A 1 194 ? 11.450 10.154 22.949 1.00 23.66 194 SER A N 1
ATOM 2160 C CA . SER A 1 194 ? 11.748 8.854 23.478 1.00 24.70 194 SER A CA 1
ATOM 2161 C C . SER A 1 194 ? 12.386 7.944 22.452 1.00 26.24 194 SER A C 1
ATOM 2162 O O . SER A 1 194 ? 12.964 6.917 22.803 1.00 31.54 194 SER A O 1
ATOM 2169 N N . ALA A 1 195 ? 12.283 8.303 21.185 1.00 21.42 195 ALA A N 1
ATOM 2170 C CA . ALA A 1 195 ? 12.844 7.384 20.170 1.00 21.83 195 ALA A CA 1
ATOM 2171 C C . ALA A 1 195 ? 14.312 7.676 19.896 1.00 18.67 195 ALA A C 1
ATOM 2172 O O . ALA A 1 195 ? 14.989 6.851 19.294 1.00 19.76 195 ALA A O 1
ATOM 2176 N N . ILE A 1 196 ? 14.823 8.826 20.336 1.00 16.35 196 ILE A N 1
ATOM 2177 C CA . ILE A 1 196 ? 16.222 9.218 20.116 1.00 13.58 196 ILE A CA 1
ATOM 2178 C C . ILE A 1 196 ? 16.825 9.679 21.436 1.00 13.37 196 ILE A C 1
ATOM 2179 O O . ILE A 1 196 ? 17.204 10.830 21.648 1.00 12.93 196 ILE A O 1
ATOM 2189 N N . PHE A 1 197 ? 16.897 8.759 22.382 1.00 13.11 197 PHE A N 1
ATOM 2190 C CA . PHE A 1 197 ? 17.406 8.991 23.733 1.00 12.14 197 PHE A CA 1
ATOM 2191 C C . PHE A 1 197 ? 18.818 9.529 23.700 1.00 10.71 197 PHE A C 1
ATOM 2192 O O . PHE A 1 197 ? 19.677 8.967 23.029 1.00 13.20 197 PHE A O 1
ATOM 2209 N N . ARG A 1 198 ? 19.097 10.619 24.395 1.00 11.35 198 ARG A N 1
ATOM 2210 C CA . ARG A 1 198 ? 20.402 11.286 24.493 1.00 10.44 198 ARG A CA 1
ATOM 2211 C C . ARG A 1 198 ? 20.879 11.813 23.148 1.00 9.09 198 ARG A C 1
ATOM 2212 O O . ARG A 1 198 ? 22.102 11.973 22.922 1.00 8.98 198 ARG A O 1
ATOM 2229 N N . SER A 1 199 ? 19.956 12.156 22.264 1.00 9.70 199 SER A N 1
ATOM 2230 C CA . SER A 1 199 ? 20.337 12.904 21.061 1.00 9.70 199 SER A CA 1
ATOM 2231 C C . SER A 1 199 ? 20.981 14.215 21.457 1.00 8.98 199 SER A C 1
ATOM 2232 O O . SER A 1 199 ? 20.322 15.004 22.185 1.00 9.16 199 SER A O 1
ATOM 2239 N N . PRO A 1 200 ? 22.219 14.541 21.089 1.00 9.13 200 PRO A N 1
ATOM 2240 C CA . PRO A 1 200 ? 22.837 15.801 21.543 1.00 8.65 200 PRO A CA 1
ATOM 2241 C C . PRO A 1 200 ? 22.259 17.067 20.930 1.00 9.19 200 PRO A C 1
ATOM 2242 O O . PRO A 1 200 ? 21.671 17.084 19.836 1.00 9.99 200 PRO A O 1
ATOM 2253 N N . LEU A 1 201 ? 22.419 18.168 21.672 1.00 8.04 201 LEU A N 1
ATOM 2254 C CA . LEU A 1 201 ? 22.053 19.492 21.183 1.00 8.58 201 LEU A CA 1
ATOM 2255 C C . LEU A 1 201 ? 23.134 20.140 20.331 1.00 9.07 201 LEU A C 1
ATOM 2256 O O . LEU A 1 201 ? 22.874 21.128 19.601 1.00 10.18 201 LEU A O 1
ATOM 2266 N N . ASP A 1 202 ? 24.369 19.682 20.418 1.00 9.14 202 ASP A N 1
ATOM 2267 C CA . ASP A 1 202 ? 25.457 20.114 19.531 1.00 8.71 202 ASP A CA 1
ATOM 2268 C C . ASP A 1 202 ? 26.332 18.898 19.227 1.00 9.02 202 ASP A C 1
ATOM 2269 O O . ASP A 1 202 ? 26.204 17.842 19.851 1.00 9.82 202 ASP A O 1
ATOM 2278 N N . SER A 1 203 ? 27.195 19.055 18.231 1.00 9.32 203 SER A N 1
ATOM 2279 C CA . SER A 1 203 ? 27.973 17.925 17.743 1.00 9.72 203 SER A CA 1
ATOM 2280 C C . SER A 1 203 ? 29.060 17.513 18.747 1.00 9.96 203 SER A C 1
ATOM 2281 O O . SER A 1 203 ? 29.671 16.453 18.552 1.00 10.25 203 SER A O 1
ATOM 2288 N N . THR A 1 204 ? 29.292 18.280 19.802 1.00 7.95 204 THR A N 1
ATOM 2289 C CA . THR A 1 204 ? 30.333 17.983 20.774 1.00 8.34 204 THR A CA 1
ATOM 2290 C C . THR A 1 204 ? 29.819 18.033 22.202 1.00 7.77 204 THR A C 1
ATOM 2291 O O . THR A 1 204 ? 30.174 18.886 23.021 1.00 8.12 204 THR A O 1
ATOM 2298 N N . PRO A 1 205 ? 28.948 17.085 22.575 1.00 8.39 205 PRO A N 1
ATOM 2299 C CA . PRO A 1 205 ? 28.341 17.157 23.929 1.00 8.25 205 PRO A CA 1
ATOM 2300 C C . PRO A 1 205 ? 29.294 16.851 25.072 1.00 7.85 205 PRO A C 1
ATOM 2301 O O . PRO A 1 205 ? 28.887 17.020 26.229 1.00 8.73 205 PRO A O 1
ATOM 2312 N N . GLN A 1 206 ? 30.529 16.515 24.749 1.00 7.43 206 GLN A N 1
ATOM 2313 C CA . GLN A 1 206 ? 31.548 16.385 25.777 1.00 8.67 206 GLN A CA 1
ATOM 2314 C C . GLN A 1 206 ? 32.643 17.421 25.657 1.00 8.32 206 GLN A C 1
ATOM 2315 O O . GLN A 1 206 ? 33.717 17.274 26.258 1.00 10.35 206 GLN A O 1
ATOM 2327 N N . VAL A 1 207 ? 32.454 18.470 24.874 1.00 8.92 207 VAL A N 1
ATOM 2328 C CA . VAL A 1 207 ? 33.364 19.600 24.802 1.00 9.02 207 VAL A CA 1
ATOM 2329 C C . VAL A 1 207 ? 32.604 20.907 25.005 1.00 7.92 207 VAL A C 1
ATOM 2330 O O . VAL A 1 207 ? 31.608 21.169 24.340 1.00 8.31 207 VAL A O 1
ATOM 2337 N N . PHE A 1 208 ? 33.037 21.718 25.964 1.00 7.37 208 PHE A N 1
ATOM 2338 C CA . PHE A 1 208 ? 32.458 23.010 26.275 1.00 7.63 208 PHE A CA 1
ATOM 2339 C C . PHE A 1 208 ? 33.000 24.031 25.286 1.00 8.02 208 PHE A C 1
ATOM 2340 O O . PHE A 1 208 ? 34.094 24.551 25.489 1.00 9.75 208 PHE A O 1
ATOM 2357 N N . ASP A 1 209 ? 32.276 24.246 24.196 1.00 7.79 209 ASP A N 1
ATOM 2358 C CA . ASP A 1 209 ? 32.729 24.989 23.025 1.00 7.87 209 ASP A CA 1
ATOM 2359 C C . ASP A 1 209 ? 31.552 25.726 22.411 1.00 7.55 209 ASP A C 1
ATOM 2360 O O . ASP A 1 209 ? 30.382 25.673 22.862 1.00 8.93 209 ASP A O 1
ATOM 2369 N N . THR A 1 210 ? 31.828 26.489 21.343 1.00 8.41 210 THR A N 1
ATOM 2370 C CA . THR A 1 210 ? 30.793 27.309 20.716 1.00 8.07 210 THR A CA 1
ATOM 2371 C C . THR A 1 210 ? 29.921 26.543 19.712 1.00 8.97 210 THR A C 1
ATOM 2372 O O . THR A 1 210 ? 29.095 27.172 19.075 1.00 8.57 210 THR A O 1
ATOM 2379 N N . GLN A 1 211 ? 30.074 25.225 19.546 1.00 8.42 211 GLN A N 1
ATOM 2380 C CA . GLN A 1 211 ? 29.353 24.520 18.521 1.00 8.61 211 GLN A CA 1
ATOM 2381 C C . GLN A 1 211 ? 27.841 24.708 18.663 1.00 9.75 211 GLN A C 1
ATOM 2382 O O . GLN A 1 211 ? 27.146 24.852 17.650 1.00 10.50 211 GLN A O 1
ATOM 2394 N N . PHE A 1 212 ? 27.327 24.704 19.895 1.00 8.45 212 PHE A N 1
ATOM 2395 C CA . PHE A 1 212 ? 25.904 24.888 20.118 1.00 7.94 212 PHE A CA 1
ATOM 2396 C C . PHE A 1 212 ? 25.376 26.130 19.440 1.00 7.45 212 PHE A C 1
ATOM 2397 O O . PHE A 1 212 ? 24.299 26.126 18.806 1.00 9.22 212 PHE A O 1
ATOM 2414 N N . TYR A 1 213 ? 26.072 27.249 19.565 1.00 9.32 213 TYR A N 1
ATOM 2415 C CA . TYR A 1 213 ? 25.616 28.502 19.008 1.00 8.85 213 TYR A CA 1
ATOM 2416 C C . TYR A 1 213 ? 25.672 28.500 17.496 1.00 9.81 213 TYR A C 1
ATOM 2417 O O . TYR A 1 213 ? 24.779 29.057 16.864 1.00 12.50 213 TYR A O 1
ATOM 2434 N N . ILE A 1 214 ? 26.701 27.878 16.945 1.00 9.49 214 ILE A N 1
ATOM 2435 C CA . ILE A 1 214 ? 26.811 27.758 15.491 1.00 9.84 214 ILE A CA 1
ATOM 2436 C C . ILE A 1 214 ? 25.711 26.871 14.914 1.00 11.03 214 ILE A C 1
ATOM 2437 O O . ILE A 1 214 ? 25.028 27.212 13.946 1.00 10.55 214 ILE A O 1
ATOM 2447 N N . GLU A 1 215 ? 25.539 25.696 15.544 1.00 10.03 215 GLU A N 1
ATOM 2448 C CA . GLU A 1 215 ? 24.699 24.688 14.898 1.00 10.61 215 GLU A CA 1
ATOM 2449 C C . GLU A 1 215 ? 23.209 24.980 15.031 1.00 10.47 215 GLU A C 1
ATOM 2450 O O . GLU A 1 215 ? 22.426 24.609 14.151 1.00 11.93 215 GLU A O 1
ATOM 2462 N N . THR A 1 216 ? 22.820 25.697 16.076 1.00 11.36 216 THR A N 1
ATOM 2463 C CA . THR A 1 216 ? 21.429 26.088 16.198 1.00 10.46 216 THR A CA 1
ATOM 2464 C C . THR A 1 216 ? 21.045 27.123 15.158 1.00 10.77 216 THR A C 1
ATOM 2465 O O . THR A 1 216 ? 19.857 27.291 14.887 1.00 12.38 216 THR A O 1
ATOM 2472 N N . LEU A 1 217 ? 22.017 27.839 14.602 1.00 10.80 217 LEU A N 1
ATOM 2473 C CA . LEU A 1 217 ? 21.755 28.826 13.547 1.00 11.48 217 LEU A CA 1
ATOM 2474 C C . LEU A 1 217 ? 21.674 28.224 12.178 1.00 11.52 217 LEU A C 1
ATOM 2475 O O . LEU A 1 217 ? 21.259 28.911 11.243 1.00 13.17 217 LEU A O 1
ATOM 2485 N N . LEU A 1 218 ? 22.009 26.942 12.006 1.00 13.24 218 LEU A N 1
ATOM 2486 C CA . LEU A 1 218 ? 21.970 26.368 10.667 1.00 15.32 218 LEU A CA 1
ATOM 2487 C C . LEU A 1 218 ? 20.520 26.134 10.280 1.00 13.98 218 LEU A C 1
ATOM 2488 O O . LEU A 1 218 ? 19.643 25.929 11.134 1.00 15.96 218 LEU A O 1
ATOM 2498 N N . LYS A 1 219 ? 20.238 26.127 8.992 1.00 15.97 219 LYS A N 1
ATOM 2499 C CA . LYS A 1 219 ? 18.875 25.859 8.518 1.00 19.13 219 LYS A CA 1
ATOM 2500 C C . LYS A 1 219 ? 18.363 24.526 9.018 1.00 17.04 219 LYS A C 1
ATOM 2501 O O . LYS A 1 219 ? 19.122 23.566 8.906 1.00 18.48 219 LYS A O 1
ATOM 2517 N N . GLY A 1 220 ? 17.144 24.419 9.564 1.00 17.06 220 GLY A N 1
ATOM 2518 C CA . GLY A 1 220 ? 16.658 23.123 10.011 1.00 16.70 220 GLY A CA 1
ATOM 2519 C C . GLY A 1 220 ? 16.165 22.311 8.835 1.00 18.43 220 GLY A C 1
ATOM 2520 O O . GLY A 1 220 ? 15.191 22.682 8.175 1.00 25.99 220 GLY A O 1
ATOM 2524 N N . THR A 1 221 ? 16.812 21.187 8.580 1.00 18.81 221 THR A N 1
ATOM 2525 C CA . THR A 1 221 ? 16.565 20.328 7.452 1.00 19.54 221 THR A CA 1
ATOM 2526 C C . THR A 1 221 ? 16.151 18.891 7.782 1.00 21.03 221 THR A C 1
ATOM 2527 O O . THR A 1 221 ? 15.557 18.203 6.924 1.00 26.05 221 THR A O 1
ATOM 2534 N N . THR A 1 222 ? 16.475 18.461 8.975 1.00 20.60 222 THR A N 1
ATOM 2535 C CA . THR A 1 222 ? 16.530 17.057 9.319 1.00 19.13 222 THR A CA 1
ATOM 2536 C C . THR A 1 222 ? 15.610 16.722 10.469 1.00 20.62 222 THR A C 1
ATOM 2537 O O . THR A 1 222 ? 15.563 17.429 11.482 1.00 18.53 222 THR A O 1
ATOM 2544 N N . GLN A 1 223 ? 14.857 15.646 10.333 1.00 20.15 223 GLN A N 1
ATOM 2545 C CA . GLN A 1 223 ? 14.075 15.155 11.469 1.00 20.33 223 GLN A CA 1
ATOM 2546 C C . GLN A 1 223 ? 14.861 13.994 12.045 1.00 19.45 223 GLN A C 1
ATOM 2547 O O . GLN A 1 223 ? 14.942 12.980 11.349 1.00 19.40 223 GLN A O 1
ATOM 2559 N N . PRO A 1 224 ? 15.465 14.115 13.210 1.00 16.68 224 PRO A N 1
ATOM 2560 C CA . PRO A 1 224 ? 16.331 13.025 13.692 1.00 15.42 224 PRO A CA 1
ATOM 2561 C C . PRO A 1 224 ? 15.591 11.771 14.128 1.00 14.05 224 PRO A C 1
ATOM 2562 O O . PRO A 1 224 ? 16.247 10.707 14.104 1.00 15.74 224 PRO A O 1
ATOM 2573 N N . GLY A 1 225 ? 14.328 11.807 14.522 1.00 16.01 225 GLY A N 1
ATOM 2574 C CA . GLY A 1 225 ? 13.548 10.695 14.958 1.00 17.29 225 GLY A CA 1
ATOM 2575 C C . GLY A 1 225 ? 12.431 10.389 13.983 1.00 17.61 225 GLY A C 1
ATOM 2576 O O . GLY A 1 225 ? 12.196 11.100 13.016 1.00 20.22 225 GLY A O 1
ATOM 2580 N N . PRO A 1 226 ? 11.723 9.278 14.194 1.00 20.92 226 PRO A N 1
ATOM 2581 C CA . PRO A 1 226 ? 10.614 8.903 13.303 1.00 20.47 226 PRO A CA 1
ATOM 2582 C C . PRO A 1 226 ? 9.400 9.805 13.446 1.00 22.44 226 PRO A C 1
ATOM 2583 O O . PRO A 1 226 ? 8.501 9.847 12.610 1.00 24.02 226 PRO A O 1
ATOM 2594 N N . SER A 1 227 ? 9.306 10.537 14.548 1.00 22.77 227 SER A N 1
ATOM 2595 C CA . SER A 1 227 ? 8.285 11.537 14.826 1.00 19.62 227 SER A CA 1
ATOM 2596 C C . SER A 1 227 ? 8.901 12.626 15.705 1.00 17.27 227 SER A C 1
ATOM 2597 O O . SER A 1 227 ? 10.053 12.507 16.113 1.00 18.68 227 SER A O 1
ATOM 2604 N N . LEU A 1 228 ? 8.079 13.659 15.946 1.00 15.59 228 LEU A N 1
ATOM 2605 C CA . LEU A 1 228 ? 8.480 14.785 16.784 1.00 15.31 228 LEU A CA 1
ATOM 2606 C C . LEU A 1 228 ? 8.078 14.578 18.240 1.00 14.19 228 LEU A C 1
ATOM 2607 O O . LEU A 1 228 ? 7.010 14.071 18.595 1.00 18.60 228 LEU A O 1
ATOM 2617 N N . GLY A 1 229 ? 9.011 15.043 19.076 1.00 13.45 229 GLY A N 1
ATOM 2618 C CA . GLY A 1 229 ? 8.683 15.068 20.499 1.00 13.06 229 GLY A CA 1
ATOM 2619 C C . GLY A 1 229 ? 8.164 16.442 20.866 1.00 13.02 229 GLY A C 1
ATOM 2620 O O . GLY A 1 229 ? 7.882 17.335 20.058 1.00 14.29 229 GLY A O 1
ATOM 2624 N N . PHE A 1 230 ? 8.019 16.618 22.187 1.00 13.41 230 PHE A N 1
ATOM 2625 C CA . PHE A 1 230 ? 7.545 17.883 22.682 1.00 13.13 230 PHE A CA 1
ATOM 2626 C C . PHE A 1 230 ? 8.551 18.985 22.418 1.00 13.40 230 PHE A C 1
ATOM 2627 O O . PHE A 1 230 ? 9.722 18.860 22.762 1.00 13.84 230 PHE A O 1
ATOM 2644 N N . ALA A 1 231 ? 8.115 20.079 21.804 1.00 14.44 231 ALA A N 1
ATOM 2645 C CA . ALA A 1 231 ? 8.900 21.296 21.564 1.00 11.27 231 ALA A CA 1
ATOM 2646 C C . ALA A 1 231 ? 10.114 21.049 20.673 1.00 12.61 231 ALA A C 1
ATOM 2647 O O . ALA A 1 231 ? 11.145 21.714 20.718 1.00 14.62 231 ALA A O 1
ATOM 2651 N N . GLU A 1 232 ? 9.963 20.038 19.808 1.00 12.91 232 GLU A N 1
ATOM 2652 C CA . GLU A 1 232 ? 11.024 19.707 18.881 1.00 13.05 232 GLU A CA 1
ATOM 2653 C C . GLU A 1 232 ? 10.877 20.404 17.535 1.00 13.78 232 GLU A C 1
ATOM 2654 O O . GLU A 1 232 ? 9.753 20.479 17.015 1.00 15.27 232 GLU A O 1
ATOM 2666 N N . GLU A 1 233 ? 12.001 20.850 16.984 1.00 13.05 233 GLU A N 1
ATOM 2667 C CA . GLU A 1 233 ? 12.084 21.522 15.687 1.00 16.70 233 GLU A CA 1
ATOM 2668 C C . GLU A 1 233 ? 13.039 20.762 14.785 1.00 15.38 233 GLU A C 1
ATOM 2669 O O . GLU A 1 233 ? 13.820 19.960 15.309 1.00 16.61 233 GLU A O 1
ATOM 2681 N N . LEU A 1 234 ? 12.996 21.012 13.493 1.00 16.71 234 LEU A N 1
ATOM 2682 C CA . LEU A 1 234 ? 13.951 20.357 12.599 1.00 14.77 234 LEU A CA 1
ATOM 2683 C C . LEU A 1 234 ? 15.387 20.724 12.926 1.00 13.99 234 LEU A C 1
ATOM 2684 O O . LEU A 1 234 ? 15.620 21.885 13.284 1.00 15.99 234 LEU A O 1
ATOM 2694 N N . SER A 1 235 ? 16.335 19.797 12.804 1.00 16.41 235 SER A N 1
ATOM 2695 C CA . SER A 1 235 ? 17.732 20.039 13.171 1.00 14.68 235 SER A CA 1
ATOM 2696 C C . SER A 1 235 ? 18.591 20.098 11.917 1.00 13.00 235 SER A C 1
ATOM 2697 O O . SER A 1 235 ? 18.101 19.873 10.805 1.00 16.60 235 SER A O 1
ATOM 2704 N N . PRO A 1 236 ? 19.892 20.377 12.011 1.00 14.52 236 PRO A N 1
ATOM 2705 C CA . PRO A 1 236 ? 20.676 20.419 10.784 1.00 14.42 236 PRO A CA 1
ATOM 2706 C C . PRO A 1 236 ? 21.306 19.123 10.331 1.00 16.53 236 PRO A C 1
ATOM 2707 O O . PRO A 1 236 ? 21.868 19.088 9.251 1.00 15.80 236 PRO A O 1
ATOM 2718 N N . PHE A 1 237 ? 21.256 18.053 11.109 1.00 14.66 237 PHE A N 1
ATOM 2719 C CA . PHE A 1 237 ? 21.785 16.786 10.607 1.00 16.49 237 PHE A CA 1
ATOM 2720 C C . PHE A 1 237 ? 21.339 15.646 11.525 1.00 15.13 237 PHE A C 1
ATOM 2721 O O . PHE A 1 237 ? 20.863 15.847 12.638 1.00 12.99 237 PHE A O 1
ATOM 2738 N N . PRO A 1 238 ? 21.416 14.409 11.016 1.00 14.74 238 PRO A N 1
ATOM 2739 C CA . PRO A 1 238 ? 20.982 13.228 11.750 1.00 14.43 238 PRO A CA 1
ATOM 2740 C C . PRO A 1 238 ? 21.639 13.163 13.120 1.00 12.94 238 PRO A C 1
ATOM 2741 O O . PRO A 1 238 ? 22.792 13.515 13.325 1.00 13.46 238 PRO A O 1
ATOM 2752 N N . GLY A 1 239 ? 20.850 12.757 14.110 1.00 13.33 239 GLY A N 1
ATOM 2753 C CA . GLY A 1 239 ? 21.368 12.581 15.452 1.00 15.04 239 GLY A CA 1
ATOM 2754 C C . GLY A 1 239 ? 21.317 13.805 16.323 1.00 13.44 239 GLY A C 1
ATOM 2755 O O . GLY A 1 239 ? 21.335 13.668 17.554 1.00 12.62 239 GLY A O 1
ATOM 2759 N N . GLU A 1 240 ? 21.259 15.000 15.778 1.00 11.58 240 GLU A N 1
ATOM 2760 C CA . GLU A 1 240 ? 21.129 16.237 16.540 1.00 11.57 240 GLU A CA 1
ATOM 2761 C C . GLU A 1 240 ? 19.675 16.613 16.773 1.00 11.41 240 GLU A C 1
ATOM 2762 O O . GLU A 1 240 ? 18.873 16.579 15.862 1.00 13.50 240 GLU A O 1
ATOM 2774 N N . PHE A 1 241 ? 19.359 16.989 17.992 1.00 11.30 241 PHE A N 1
ATOM 2775 C CA . PHE A 1 241 ? 18.054 17.452 18.407 1.00 11.22 241 PHE A CA 1
ATOM 2776 C C . PHE A 1 241 ? 18.091 18.978 18.536 1.00 10.43 241 PHE A C 1
ATOM 2777 O O . PHE A 1 241 ? 19.067 19.503 19.090 1.00 10.63 241 PHE A O 1
ATOM 2794 N N . ARG A 1 242 ? 17.008 19.598 18.115 1.00 12.30 242 ARG A N 1
ATOM 2795 C CA . ARG A 1 242 ? 16.810 21.030 18.274 1.00 11.54 242 ARG A CA 1
ATOM 2796 C C . ARG A 1 242 ? 15.494 21.345 18.978 1.00 12.83 242 ARG A C 1
ATOM 2797 O O . ARG A 1 242 ? 14.439 21.002 18.469 1.00 12.44 242 ARG A O 1
ATOM 2814 N N . MET A 1 243 ? 15.581 22.037 20.117 1.00 11.71 243 MET A N 1
ATOM 2815 C CA . MET A 1 243 ? 14.367 22.401 20.854 1.00 12.46 243 MET A CA 1
ATOM 2816 C C . MET A 1 243 ? 13.952 23.787 20.379 1.00 12.84 243 MET A C 1
ATOM 2817 O O . MET A 1 243 ? 14.745 24.624 19.942 1.00 12.54 243 MET A O 1
ATOM 2828 N N . ARG A 1 244 ? 12.652 24.035 20.450 1.00 13.39 244 ARG A N 1
ATOM 2829 C CA . ARG A 1 244 ? 12.075 25.232 19.867 1.00 13.80 244 ARG A CA 1
ATOM 2830 C C . ARG A 1 244 ? 12.595 26.502 20.538 1.00 11.71 244 ARG A C 1
ATOM 2831 O O . ARG A 1 244 ? 12.859 27.487 19.846 1.00 13.85 244 ARG A O 1
ATOM 2848 N N . SER A 1 245 ? 12.732 26.489 21.852 1.00 12.14 245 SER A N 1
ATOM 2849 C CA . SER A 1 245 ? 13.239 27.676 22.544 1.00 10.93 245 SER A CA 1
ATOM 2850 C C . SER A 1 245 ? 14.626 28.073 22.036 1.00 11.05 245 SER A C 1
ATOM 2851 O O . SER A 1 245 ? 14.824 29.258 21.807 1.00 11.91 245 SER A O 1
ATOM 2858 N N . ASP A 1 246 ? 15.535 27.120 21.840 1.00 10.40 246 ASP A N 1
ATOM 2859 C CA . ASP A 1 246 ? 16.875 27.422 21.335 1.00 10.55 246 ASP A CA 1
ATOM 2860 C C . ASP A 1 246 ? 16.783 27.954 19.910 1.00 10.23 246 ASP A C 1
ATOM 2861 O O . ASP A 1 246 ? 17.430 28.918 19.524 1.00 10.80 246 ASP A O 1
ATOM 2870 N N . ALA A 1 247 ? 15.967 27.329 19.075 1.00 11.02 247 ALA A N 1
ATOM 2871 C CA . ALA A 1 247 ? 15.801 27.842 17.726 1.00 12.65 247 ALA A CA 1
ATOM 2872 C C . ALA A 1 247 ? 15.324 29.288 17.678 1.00 11.54 247 ALA A C 1
ATOM 2873 O O . ALA A 1 247 ? 15.797 30.110 16.868 1.00 11.33 247 ALA A O 1
ATOM 2877 N N . LEU A 1 248 ? 14.365 29.585 18.518 1.00 11.04 248 LEU A N 1
ATOM 2878 C CA . LEU A 1 248 ? 13.803 30.919 18.539 1.00 12.07 248 LEU A CA 1
ATOM 2879 C C . LEU A 1 248 ? 14.798 31.927 19.095 1.00 11.88 248 LEU A C 1
ATOM 2880 O O . LEU A 1 248 ? 14.929 33.041 18.598 1.00 11.67 248 LEU A O 1
ATOM 2890 N N . LEU A 1 249 ? 15.516 31.592 20.150 1.00 9.84 249 LEU A N 1
ATOM 2891 C CA . LEU A 1 249 ? 16.406 32.506 20.824 1.00 10.07 249 LEU A CA 1
ATOM 2892 C C . LEU A 1 249 ? 17.571 32.850 19.895 1.00 10.37 249 LEU A C 1
ATOM 2893 O O . LEU A 1 249 ? 18.042 33.977 19.856 1.00 11.34 249 LEU A O 1
ATOM 2903 N N . ALA A 1 250 ? 17.992 31.878 19.095 1.00 11.17 250 ALA A N 1
ATOM 2904 C CA . ALA A 1 250 ? 19.092 32.080 18.164 1.00 10.02 250 ALA A CA 1
ATOM 2905 C C . ALA A 1 250 ? 18.696 33.151 17.142 1.00 11.79 250 ALA A C 1
ATOM 2906 O O . ALA A 1 250 ? 19.549 33.885 16.664 1.00 12.13 250 ALA A O 1
ATOM 2910 N N . ARG A 1 251 ? 17.416 33.257 16.814 1.00 10.12 251 ARG A N 1
ATOM 2911 C CA . ARG A 1 251 ? 16.907 34.071 15.753 1.00 11.27 251 ARG A CA 1
ATOM 2912 C C . ARG A 1 251 ? 16.191 35.336 16.158 1.00 12.28 251 ARG A C 1
ATOM 2913 O O . ARG A 1 251 ? 15.926 36.213 15.356 1.00 13.43 251 ARG A O 1
ATOM 2930 N N . ASP A 1 252 ? 15.802 35.463 17.405 1.00 12.03 252 ASP A N 1
ATOM 2931 C CA . ASP A 1 252 ? 15.032 36.584 17.871 1.00 10.99 252 ASP A CA 1
ATOM 2932 C C . ASP A 1 252 ? 15.885 37.833 17.978 1.00 9.87 252 ASP A C 1
ATOM 2933 O O . ASP A 1 252 ? 17.008 37.807 18.473 1.00 10.62 252 ASP A O 1
ATOM 2942 N N . SER A 1 253 ? 15.349 38.966 17.506 1.00 10.21 253 SER A N 1
ATOM 2943 C CA . SER A 1 253 ? 16.114 40.194 17.511 1.00 11.42 253 SER A CA 1
ATOM 2944 C C . SER A 1 253 ? 16.609 40.569 18.895 1.00 10.74 253 SER A C 1
ATOM 2945 O O . SER A 1 253 ? 17.597 41.332 18.955 1.00 11.59 253 SER A O 1
ATOM 2952 N N . ARG A 1 254 ? 16.022 40.084 19.965 1.00 9.46 254 ARG A N 1
ATOM 2953 C CA . ARG A 1 254 ? 16.445 40.458 21.311 1.00 9.71 254 ARG A CA 1
ATOM 2954 C C . ARG A 1 254 ? 17.657 39.684 21.786 1.00 9.92 254 ARG A C 1
ATOM 2955 O O . ARG A 1 254 ? 18.297 40.137 22.724 1.00 10.93 254 ARG A O 1
ATOM 2972 N N . THR A 1 255 ? 17.961 38.562 21.161 1.00 9.49 255 THR A N 1
ATOM 2973 C CA . THR A 1 255 ? 19.030 37.689 21.601 1.00 10.17 255 THR A CA 1
ATOM 2974 C C . THR A 1 255 ? 20.012 37.299 20.497 1.00 9.33 255 THR A C 1
ATOM 2975 O O . THR A 1 255 ? 21.074 36.724 20.764 1.00 9.97 255 THR A O 1
ATOM 2982 N N . ALA A 1 256 ? 19.703 37.590 19.240 1.00 10.24 256 ALA A N 1
ATOM 2983 C CA . ALA A 1 256 ? 20.483 37.061 18.137 1.00 9.88 256 ALA A CA 1
ATOM 2984 C C . ALA A 1 256 ? 21.873 37.640 18.058 1.00 9.92 256 ALA A C 1
ATOM 2985 O O . ALA A 1 256 ? 22.816 36.950 17.658 1.00 11.21 256 ALA A O 1
ATOM 2989 N N . CYS A 1 257 ? 22.106 38.902 18.392 1.00 10.23 257 CYS A N 1
ATOM 2990 C CA . CYS A 1 257 ? 23.467 39.419 18.243 1.00 10.28 257 CYS A CA 1
ATOM 2991 C C . CYS A 1 257 ? 24.380 38.800 19.292 1.00 9.74 257 CYS A C 1
ATOM 2992 O O . CYS A 1 257 ? 25.508 38.388 18.963 1.00 10.00 257 CYS A O 1
ATOM 2999 N N . ARG A 1 258 ? 23.966 38.683 20.556 1.00 10.56 258 ARG A N 1
ATOM 3000 C CA . ARG A 1 258 ? 24.769 37.972 21.543 1.00 8.79 258 ARG A CA 1
ATOM 3001 C C . ARG A 1 258 ? 25.000 36.516 21.140 1.00 10.27 258 ARG A C 1
ATOM 3002 O O . ARG A 1 258 ? 26.106 36.012 21.280 1.00 10.50 258 ARG A O 1
ATOM 3019 N N . TRP A 1 259 ? 23.951 35.852 20.675 1.00 10.67 259 TRP A N 1
ATOM 3020 C CA . TRP A 1 259 ? 24.097 34.455 20.210 1.00 10.44 259 TRP A CA 1
ATOM 3021 C C . TRP A 1 259 ? 25.178 34.376 19.139 1.00 9.73 259 TRP A C 1
ATOM 3022 O O . TRP A 1 259 ? 26.067 33.510 19.187 1.00 10.34 259 TRP A O 1
ATOM 3043 N N . GLN A 1 260 ? 25.146 35.261 18.172 1.00 10.32 260 GLN A N 1
ATOM 3044 C CA . GLN A 1 260 ? 26.145 35.269 17.080 1.00 9.93 260 GLN A CA 1
ATOM 3045 C C . GLN A 1 260 ? 27.533 35.538 17.601 1.00 8.46 260 GLN A C 1
ATOM 3046 O O . GLN A 1 260 ? 28.510 34.964 17.128 1.00 9.76 260 GLN A O 1
ATOM 3058 N N . SER A 1 261 ? 27.628 36.451 18.575 1.00 9.35 261 SER A N 1
ATOM 3059 C CA . SER A 1 261 ? 28.942 36.811 19.115 1.00 10.77 261 SER A CA 1
ATOM 3060 C C . SER A 1 261 ? 29.591 35.680 19.884 1.00 12.26 261 SER A C 1
ATOM 3061 O O . SER A 1 261 ? 30.776 35.736 20.184 1.00 14.94 261 SER A O 1
ATOM 3068 N N . MET A 1 262 ? 28.857 34.638 20.244 1.00 10.89 262 MET A N 1
ATOM 3069 C CA . MET A 1 262 ? 29.431 33.490 20.905 1.00 13.82 262 MET A CA 1
ATOM 3070 C C . MET A 1 262 ? 30.110 32.547 19.932 1.00 17.68 262 MET A C 1
ATOM 3071 O O . MET A 1 262 ? 30.897 31.701 20.323 1.00 32.89 262 MET A O 1
ATOM 3082 N N . THR A 1 263 ? 29.786 32.614 18.665 1.00 11.45 263 THR A N 1
ATOM 3083 C CA . THR A 1 263 ? 30.150 31.532 17.763 1.00 12.61 263 THR A CA 1
ATOM 3084 C C . THR A 1 263 ? 31.663 31.337 17.570 1.00 13.80 263 THR A C 1
ATOM 3085 O O . THR A 1 263 ? 32.083 30.212 17.360 1.00 15.78 263 THR A O 1
ATOM 3092 N N . SER A 1 264 ? 32.464 32.400 17.570 1.00 16.06 264 SER A N 1
ATOM 3093 C CA . SER A 1 264 ? 33.866 32.275 17.154 1.00 14.80 264 SER A CA 1
ATOM 3094 C C . SER A 1 264 ? 34.885 32.208 18.272 1.00 13.12 264 SER A C 1
ATOM 3095 O O . SER A 1 264 ? 36.062 31.933 18.006 1.00 17.80 264 SER A O 1
ATOM 3102 N N . SER A 1 265 ? 34.504 32.442 19.522 1.00 11.40 265 SER A N 1
ATOM 3103 C CA . SER A 1 265 ? 35.471 32.532 20.578 1.00 11.90 265 SER A CA 1
ATOM 3104 C C . SER A 1 265 ? 35.031 31.697 21.771 1.00 11.21 265 SER A C 1
ATOM 3105 O O . SER A 1 265 ? 34.181 32.121 22.570 1.00 10.66 265 SER A O 1
ATOM 3112 N N . ASN A 1 266 ? 35.665 30.531 21.938 1.00 10.63 266 ASN A N 1
ATOM 3113 C CA . ASN A 1 266 ? 35.485 29.760 23.156 1.00 10.45 266 ASN A CA 1
ATOM 3114 C C . ASN A 1 266 ? 35.895 30.523 24.419 1.00 9.46 266 ASN A C 1
ATOM 3115 O O . ASN A 1 266 ? 35.304 30.327 25.470 1.00 10.33 266 ASN A O 1
ATOM 3124 N N . GLU A 1 267 ? 36.924 31.333 24.291 1.00 9.41 267 GLU A N 1
ATOM 3125 C CA . GLU A 1 267 ? 37.439 32.050 25.450 1.00 8.63 267 GLU A CA 1
ATOM 3126 C C . GLU A 1 267 ? 36.454 33.105 25.938 1.00 10.02 267 GLU A C 1
ATOM 3127 O O . GLU A 1 267 ? 36.225 33.214 27.148 1.00 10.27 267 GLU A O 1
ATOM 3139 N N . VAL A 1 268 ? 35.820 33.881 25.045 1.00 9.92 268 VAL A N 1
ATOM 3140 C CA . VAL A 1 268 ? 34.820 34.867 25.491 1.00 10.04 268 VAL A CA 1
ATOM 3141 C C . VAL A 1 268 ? 33.593 34.126 25.998 1.00 8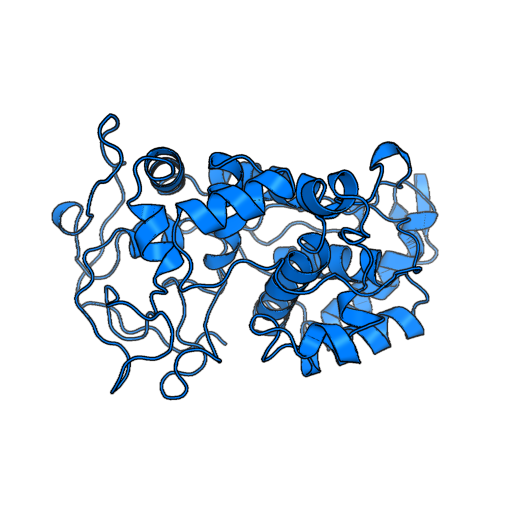.43 268 VAL A C 1
ATOM 3142 O O . VAL A 1 268 ? 32.987 34.508 27.000 1.00 9.89 268 VAL A O 1
ATOM 3148 N N . MET A 1 269 ? 33.175 33.050 25.330 1.00 8.49 269 MET A N 1
ATOM 3149 C CA . MET A 1 269 ? 32.044 32.274 25.794 1.00 7.99 269 MET A CA 1
ATOM 3150 C C . MET A 1 269 ? 32.251 31.801 27.227 1.00 8.19 269 MET A C 1
ATOM 3151 O O . MET A 1 269 ? 31.358 31.928 28.091 1.00 7.50 269 MET A O 1
ATOM 3162 N N . GLY A 1 270 ? 33.427 31.267 27.517 1.00 8.28 270 GLY A N 1
ATOM 3163 C CA . GLY A 1 270 ? 33.695 30.747 28.855 1.00 8.21 270 GLY A CA 1
ATOM 3164 C C . GLY A 1 270 ? 33.639 31.847 29.899 1.00 8.25 270 GLY A C 1
ATOM 3165 O O . GLY A 1 270 ? 33.112 31.625 30.989 1.00 9.47 270 GLY A O 1
ATOM 3169 N N . GLN A 1 271 ? 34.187 33.035 29.623 1.00 9.36 271 GLN A N 1
ATOM 3170 C CA . GLN A 1 271 ? 34.169 34.131 30.574 1.00 11.01 271 GLN A CA 1
ATOM 3171 C C . GLN A 1 271 ? 32.732 34.523 30.886 1.00 9.46 271 GLN A C 1
ATOM 3172 O O . GLN A 1 271 ? 32.332 34.747 32.018 1.00 8.95 271 GLN A O 1
ATOM 3178 N N . ARG A 1 272 ? 31.946 34.678 29.816 1.00 7.82 272 ARG A N 1
ATOM 3179 C CA . ARG A 1 272 ? 30.560 35.103 29.967 1.00 7.82 272 ARG A CA 1
ATOM 3180 C C . ARG A 1 272 ? 29.782 34.071 30.757 1.00 6.06 272 ARG A C 1
ATOM 3181 O O . ARG A 1 272 ? 28.965 34.425 31.631 1.00 7.41 272 ARG A O 1
ATOM 3198 N N . TYR A 1 273 ? 29.984 32.794 30.459 1.00 7.52 273 TYR A N 1
ATOM 3199 C CA . TYR A 1 273 ? 29.254 31.727 31.161 1.00 7.08 273 TYR A CA 1
ATOM 3200 C C . TYR A 1 273 ? 29.668 31.736 32.627 1.00 7.66 273 TYR A C 1
ATOM 3201 O O . TYR A 1 273 ? 28.821 31.646 33.524 1.00 7.80 273 TYR A O 1
ATOM 3218 N N . ARG A 1 274 ? 30.994 31.849 32.894 1.00 7.76 274 ARG A N 1
ATOM 3219 C CA . ARG A 1 274 ? 31.445 31.859 34.297 1.00 7.39 274 ARG A CA 1
ATOM 3220 C C . ARG A 1 274 ? 30.767 32.965 35.084 1.00 7.50 274 ARG A C 1
ATOM 3221 O O . ARG A 1 274 ? 30.297 32.793 36.229 1.00 9.17 274 ARG A O 1
ATOM 3238 N N . ALA A 1 275 ? 30.670 34.142 34.506 1.00 8.94 275 ALA A N 1
ATOM 3239 C CA . ALA A 1 275 ? 30.102 35.299 35.140 1.00 7.67 275 ALA A CA 1
ATOM 3240 C C . ALA A 1 275 ? 28.604 35.104 35.429 1.00 9.80 275 ALA A C 1
ATOM 3241 O O . ALA A 1 275 ? 28.120 35.342 36.548 1.00 8.86 275 ALA A O 1
ATOM 3245 N N . ALA A 1 276 ? 27.885 34.583 34.457 1.00 7.58 276 ALA A N 1
ATOM 3246 C CA . ALA A 1 276 ? 26.463 34.344 34.588 1.00 7.98 276 ALA A CA 1
ATOM 3247 C C . ALA A 1 276 ? 26.188 33.251 35.586 1.00 7.77 276 ALA A C 1
ATOM 3248 O O . ALA A 1 276 ? 25.216 33.366 36.376 1.00 8.16 276 ALA A O 1
ATOM 3252 N N . MET A 1 277 ? 26.993 32.200 35.624 1.00 7.71 277 MET A N 1
ATOM 3253 C CA . MET A 1 277 ? 26.823 31.108 36.592 1.00 7.92 277 MET A CA 1
ATOM 3254 C C . MET A 1 277 ? 27.111 31.596 38.017 1.00 8.52 277 MET A C 1
ATOM 3255 O O . MET A 1 277 ? 26.420 31.210 38.971 1.00 8.11 277 MET A O 1
ATOM 3266 N N . ALA A 1 278 ? 28.103 32.473 38.160 1.00 8.75 278 ALA A N 1
ATOM 3267 C CA . ALA A 1 278 ? 28.386 33.096 39.446 1.00 9.48 278 ALA A CA 1
ATOM 3268 C C . ALA A 1 278 ? 27.186 33.884 39.965 1.00 8.59 278 ALA A C 1
ATOM 3269 O O . ALA A 1 278 ? 26.823 33.826 41.152 1.00 10.28 278 ALA A O 1
ATOM 3273 N N . LYS A 1 279 ? 26.537 34.616 39.095 1.00 8.21 279 LYS A N 1
ATOM 3274 C CA . LYS A 1 279 ? 25.332 35.353 39.479 1.00 8.95 279 LYS A CA 1
ATOM 3275 C C . LYS A 1 279 ? 24.236 34.416 39.874 1.00 8.81 279 LYS A C 1
ATOM 3276 O O . LYS A 1 279 ? 23.508 34.590 40.850 1.00 9.89 279 LYS A O 1
ATOM 3292 N N . MET A 1 280 ? 24.010 33.364 39.104 1.00 9.08 280 MET A N 1
ATOM 3293 C CA . MET A 1 280 ? 22.939 32.422 39.364 1.00 7.95 280 MET A CA 1
ATOM 3294 C C . MET A 1 280 ? 23.171 31.679 40.661 1.00 8.33 280 MET A C 1
ATOM 3295 O O . MET A 1 280 ? 22.192 31.368 41.367 1.00 9.28 280 MET A O 1
ATOM 3306 N N . SER A 1 281 ? 24.404 31.402 41.001 1.00 8.14 281 SER A N 1
ATOM 3307 C CA . SER A 1 281 ? 24.795 30.636 42.167 1.00 8.23 281 SER A CA 1
ATOM 3308 C C . SER A 1 281 ? 24.406 31.274 43.478 1.00 9.18 281 SER A C 1
ATOM 3309 O O . SER A 1 281 ? 24.461 30.585 44.472 1.00 10.19 281 SER A O 1
ATOM 3316 N N . VAL A 1 282 ? 24.116 32.562 43.466 1.00 9.24 282 VAL A N 1
ATOM 3317 C CA . VAL A 1 282 ? 23.807 33.230 44.732 1.00 10.45 282 VAL A CA 1
ATOM 3318 C C . VAL A 1 282 ? 22.444 33.885 44.670 1.00 9.41 282 VAL A C 1
ATOM 3319 O O . VAL A 1 282 ? 22.152 34.748 45.491 1.00 10.99 282 VAL A O 1
ATOM 3326 N N . LEU A 1 283 ? 21.574 33.479 43.739 1.00 9.56 283 LEU A N 1
ATOM 3327 C CA . LEU A 1 283 ? 20.194 33.913 43.863 1.00 9.22 283 LEU A CA 1
ATOM 3328 C C . LEU A 1 283 ? 19.671 33.425 45.216 1.00 9.95 283 LEU A C 1
ATOM 3329 O O . LEU A 1 283 ? 19.767 32.240 45.491 1.00 9.40 283 LEU A O 1
ATOM 3339 N N . GLY A 1 284 ? 19.123 34.316 46.033 1.00 9.67 284 GLY A N 1
ATOM 3340 C CA . GLY A 1 284 ? 18.614 34.067 47.332 1.00 11.56 284 GLY A CA 1
ATOM 3341 C C . GLY A 1 284 ? 19.625 34.280 48.448 1.00 11.29 284 GLY A C 1
ATOM 3342 O O . GLY A 1 284 ? 19.322 33.997 49.627 1.00 11.54 284 GLY A O 1
ATOM 3346 N N . PHE A 1 285 ? 20.833 34.717 48.079 1.00 10.43 285 PHE A N 1
ATOM 3347 C CA . PHE A 1 285 ? 21.963 34.842 48.993 1.00 11.66 285 PHE A CA 1
ATOM 3348 C C . PHE A 1 285 ? 22.792 36.099 48.794 1.00 13.45 285 PHE A C 1
ATOM 3349 O O . PHE A 1 285 ? 22.789 36.671 47.702 1.00 16.19 285 PHE A O 1
ATOM 3366 N N . ASP A 1 286 ? 23.501 36.457 49.859 1.00 14.77 286 ASP A N 1
ATOM 3367 C CA . ASP A 1 286 ? 24.508 37.513 49.764 1.00 16.68 286 ASP A CA 1
ATOM 3368 C C . ASP A 1 286 ? 25.881 36.893 49.539 1.00 12.97 286 ASP A C 1
ATOM 3369 O O . ASP A 1 286 ? 26.407 36.300 50.478 1.00 14.93 286 ASP A O 1
ATOM 3378 N N . ARG A 1 287 ? 26.474 37.025 48.343 1.00 14.01 287 ARG A N 1
ATOM 3379 C CA . ARG A 1 287 ? 27.779 36.383 48.157 1.00 14.52 287 ARG A CA 1
ATOM 3380 C C . ARG A 1 287 ? 28.801 36.909 49.161 1.00 13.05 287 ARG A C 1
ATOM 3381 O O . ARG A 1 287 ? 29.747 36.194 49.479 1.00 15.70 287 ARG A O 1
ATOM 3398 N N 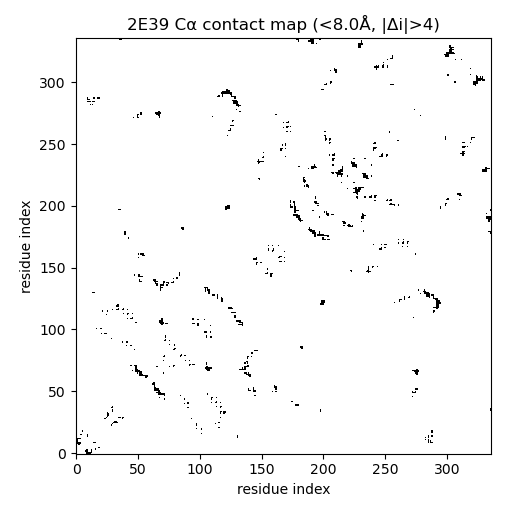. ASN A 1 288 ? 28.634 38.112 49.690 1.00 14.92 288 ASN A N 1
ATOM 3399 C CA . ASN A 1 288 ? 29.621 38.621 50.640 1.00 17.20 288 ASN A CA 1
ATOM 3400 C C . ASN A 1 288 ? 29.502 37.897 51.968 1.00 15.87 288 ASN A C 1
ATOM 3401 O O . ASN A 1 288 ? 30.420 38.045 52.790 1.00 20.49 288 ASN A O 1
ATOM 3410 N N . ALA A 1 289 ? 28.471 37.109 52.216 1.00 14.84 289 ALA A N 1
ATOM 3411 C CA . ALA A 1 289 ? 28.294 36.337 53.444 1.00 14.59 289 ALA A CA 1
ATOM 3412 C C . ALA A 1 289 ? 28.809 34.915 53.294 1.00 14.41 289 ALA A C 1
ATOM 3413 O O . ALA A 1 289 ? 28.805 34.112 54.210 1.00 19.27 289 ALA A O 1
ATOM 3417 N N . LEU A 1 290 ? 29.310 34.612 52.105 1.00 12.14 290 LEU A N 1
ATOM 3418 C CA . LEU A 1 290 ? 29.820 33.276 51.793 1.00 11.37 290 LEU A CA 1
ATOM 3419 C C . LEU A 1 290 ? 31.340 33.253 51.788 1.00 12.48 290 LEU A C 1
ATOM 3420 O O . LEU A 1 290 ? 31.963 34.302 51.802 1.00 15.83 290 LEU A O 1
ATOM 3430 N N . THR A 1 291 ? 31.941 32.085 51.825 1.00 13.16 291 THR A N 1
ATOM 3431 C CA . THR A 1 291 ? 33.392 31.947 51.822 1.00 14.54 291 THR A CA 1
ATOM 3432 C C . THR A 1 291 ? 33.829 31.418 50.471 1.00 13.48 291 THR A C 1
ATOM 3433 O O . THR A 1 291 ? 33.266 30.451 49.982 1.00 13.05 291 THR A O 1
ATOM 3440 N N . ASP A 1 292 ? 34.827 32.032 49.864 1.00 13.37 292 ASP A N 1
ATOM 3441 C CA . ASP A 1 292 ? 35.332 31.638 48.545 1.00 14.20 292 ASP A CA 1
ATOM 3442 C C . ASP A 1 292 ? 36.265 30.447 48.672 1.00 13.91 292 ASP A C 1
ATOM 3443 O O . ASP A 1 292 ? 37.341 30.519 49.267 1.00 17.83 292 ASP A O 1
ATOM 3452 N N . CYS A 1 293 ? 35.827 29.315 48.139 1.00 13.21 293 CYS A N 1
ATOM 3453 C CA . CYS A 1 293 ? 36.591 28.089 48.083 1.00 13.69 293 CYS A CA 1
ATOM 3454 C C . CYS A 1 293 ? 36.851 27.655 46.649 1.00 11.65 293 CYS A C 1
ATOM 3455 O O . CYS A 1 293 ? 36.918 26.470 46.362 1.00 11.74 293 CYS A O 1
ATOM 3462 N N . SER A 1 294 ? 36.989 28.633 45.775 1.00 13.15 294 SER A N 1
ATOM 3463 C CA . SER A 1 294 ? 37.202 28.367 44.363 1.00 13.83 294 SER A CA 1
ATOM 3464 C C . SER A 1 294 ? 38.490 27.598 44.101 1.00 13.72 294 SER A C 1
ATOM 3465 O O . SER A 1 294 ? 38.617 26.962 43.043 1.00 12.89 294 SER A O 1
ATOM 3472 N N . ASP A 1 295 ? 39.442 27.655 45.031 1.00 14.42 295 ASP A N 1
ATOM 3473 C CA . ASP A 1 295 ? 40.725 26.996 44.851 1.00 15.87 295 ASP A CA 1
ATOM 3474 C C . ASP A 1 295 ? 40.609 25.474 44.941 1.00 15.13 295 ASP A C 1
ATOM 3475 O O . ASP A 1 295 ? 41.542 24.738 44.587 1.00 15.44 295 ASP A O 1
ATOM 3484 N N . VAL A 1 296 ? 39.465 24.974 45.384 1.00 12.69 296 VAL A N 1
ATOM 3485 C CA . VAL A 1 296 ? 39.230 23.541 45.455 1.00 13.30 296 VAL A CA 1
ATOM 3486 C C . VAL A 1 296 ? 38.982 23.022 44.032 1.00 13.54 296 VAL A C 1
ATOM 3487 O O . VAL A 1 296 ? 39.226 21.863 43.738 1.00 18.11 296 VAL A O 1
ATOM 3494 N N . ILE A 1 297 ? 38.521 23.885 43.124 1.00 14.32 297 ILE A N 1
ATOM 3495 C CA . ILE A 1 297 ? 38.065 23.501 41.813 1.00 14.78 297 ILE A CA 1
ATOM 3496 C C . ILE A 1 297 ? 39.264 23.541 40.901 1.00 15.27 297 ILE A C 1
ATOM 3497 O O . ILE A 1 297 ? 39.881 24.589 40.751 1.00 17.00 297 ILE A O 1
ATOM 3507 N N . PRO A 1 298 ? 39.623 22.456 40.273 1.00 14.24 298 PRO A N 1
ATOM 3508 C CA . PRO A 1 298 ? 40.802 22.493 39.410 1.00 15.28 298 PRO A CA 1
ATOM 3509 C C . PRO A 1 298 ? 40.432 22.978 38.019 1.00 15.19 298 PRO A C 1
ATOM 3510 O O . PRO A 1 298 ? 39.293 23.115 37.574 1.00 16.40 298 PRO A O 1
ATOM 3521 N N . SER A 1 299 ? 41.487 23.225 37.231 1.00 17.71 299 SER A N 1
ATOM 3522 C CA . SER A 1 299 ? 41.203 23.571 35.840 1.00 17.94 299 SER A CA 1
ATOM 3523 C C . SER A 1 299 ? 40.920 22.279 35.072 1.00 15.46 299 SER A C 1
ATOM 3524 O O . SER A 1 299 ? 41.422 21.210 35.402 1.00 16.95 299 SER A O 1
ATOM 3531 N N . ALA A 1 300 ? 40.062 22.505 34.084 1.00 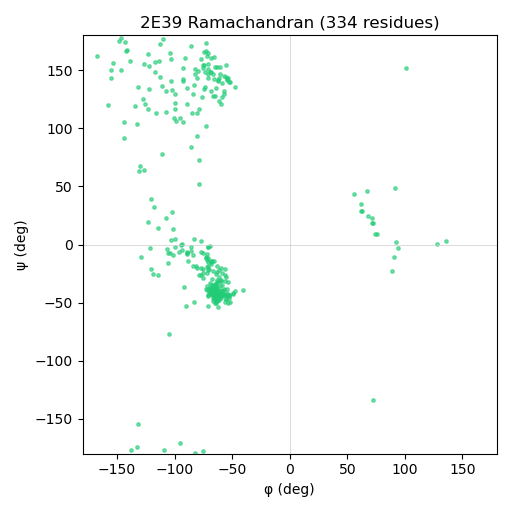13.51 300 ALA A N 1
ATOM 3532 C CA . ALA A 1 300 ? 39.753 21.538 33.065 1.00 11.94 300 ALA A CA 1
ATOM 3533 C C . ALA A 1 300 ? 40.883 21.420 32.059 1.00 13.95 300 ALA A C 1
ATOM 3534 O O . ALA A 1 300 ? 41.641 22.338 31.770 1.00 13.96 300 ALA A O 1
ATOM 3538 N N . VAL A 1 301 ? 40.954 20.225 31.492 1.00 11.27 301 VAL A N 1
ATOM 3539 C CA . VAL A 1 301 ? 41.862 20.054 30.347 1.00 12.99 301 VAL A CA 1
ATOM 3540 C C . VAL A 1 301 ? 41.435 21.040 29.274 1.00 10.66 301 VAL A C 1
ATOM 3541 O O . VAL A 1 301 ? 40.252 21.287 28.969 1.00 15.24 301 VAL A O 1
ATOM 3548 N N . SER A 1 302 ? 42.395 21.680 28.614 1.00 12.50 302 SER A N 1
ATOM 3549 C CA . SER A 1 302 ? 42.117 22.617 27.555 1.00 10.79 302 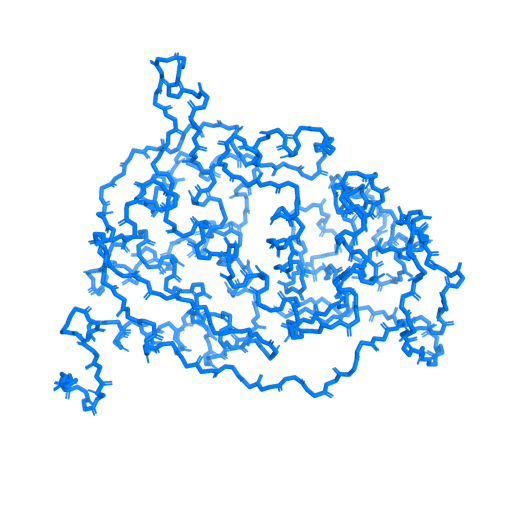SER A CA 1
ATOM 3550 C C . SER A 1 302 ? 41.564 21.942 26.282 1.00 14.13 302 SER A C 1
ATOM 3551 O O . SER A 1 302 ? 41.894 20.790 26.013 1.00 16.15 302 SER A O 1
ATOM 3558 N N . ASN A 1 303 ? 40.715 22.700 25.582 1.00 12.76 303 ASN A N 1
ATOM 3559 C CA . ASN A 1 303 ? 40.153 22.263 24.310 1.00 12.45 303 ASN A CA 1
ATOM 3560 C C . ASN A 1 303 ? 40.959 22.936 23.206 1.00 14.08 303 ASN A C 1
ATOM 3561 O O . ASN A 1 303 ? 40.973 24.161 23.158 1.00 15.94 303 ASN A O 1
ATOM 3570 N N . ASN A 1 304 ? 41.662 22.172 22.370 1.00 14.85 304 ASN A N 1
ATOM 3571 C CA . ASN A 1 304 ? 42.498 22.654 21.272 1.00 15.64 304 ASN A CA 1
ATOM 3572 C C . ASN A 1 304 ? 41.795 22.719 19.927 1.00 17.53 304 ASN A C 1
ATOM 3573 O O . ASN A 1 304 ? 42.375 23.166 18.921 1.00 17.94 304 ASN A O 1
ATOM 3582 N N . ALA A 1 305 ? 40.553 22.252 19.833 1.00 15.07 305 ALA A N 1
ATOM 3583 C CA . ALA A 1 305 ? 39.825 22.304 18.571 1.00 16.01 305 ALA A CA 1
ATOM 3584 C C . ALA A 1 305 ? 39.194 23.651 18.248 1.00 18.73 305 ALA A C 1
ATOM 3585 O O . ALA A 1 305 ? 38.697 24.327 19.137 1.00 24.38 305 ALA A O 1
ATOM 3589 N N . ALA A 1 306 ? 39.192 24.023 16.982 1.00 18.31 306 ALA A N 1
ATOM 3590 C CA . ALA A 1 306 ? 38.677 25.273 16.437 1.00 24.11 306 ALA A CA 1
ATOM 3591 C C . ALA A 1 306 ? 37.183 25.219 16.228 1.00 16.29 306 ALA A C 1
ATOM 3592 O O . ALA A 1 306 ? 36.696 24.126 15.935 1.00 16.77 306 ALA A O 1
ATOM 3596 N N . PRO A 1 307 ? 36.456 26.311 16.381 1.00 14.50 307 PRO A N 1
ATOM 3597 C CA . PRO A 1 307 ? 35.064 26.325 15.909 1.00 12.95 307 PRO A CA 1
ATOM 3598 C C . PRO A 1 307 ? 34.966 25.908 14.448 1.00 13.80 307 PRO A C 1
ATOM 3599 O O . PRO A 1 307 ? 35.827 26.236 13.626 1.00 16.00 307 PRO A O 1
ATOM 3610 N N . VAL A 1 308 ? 33.882 25.183 14.159 1.00 12.72 308 VAL A N 1
ATOM 3611 C CA . VAL A 1 308 ? 33.681 24.758 12.761 1.00 13.50 308 VAL A CA 1
ATOM 3612 C C . VAL A 1 308 ? 32.206 24.709 12.408 1.00 14.62 308 VAL A C 1
ATOM 3613 O O . VAL A 1 308 ? 31.333 24.456 13.229 1.00 14.50 308 VAL A O 1
ATOM 3620 N N . ILE A 1 309 ? 31.887 24.942 11.148 1.00 15.23 309 ILE A N 1
ATOM 3621 C CA . ILE A 1 309 ? 30.598 24.590 10.575 1.00 15.74 309 ILE A CA 1
ATOM 3622 C C . ILE A 1 309 ? 30.666 23.143 10.138 1.00 14.51 309 ILE A C 1
ATOM 3623 O O . ILE A 1 309 ? 31.501 22.899 9.282 1.00 16.91 309 ILE A O 1
ATOM 3633 N N . PRO A 1 310 ? 29.950 22.185 10.724 1.00 16.34 310 PRO A N 1
ATOM 3634 C CA . PRO A 1 310 ? 30.115 20.786 10.359 1.00 17.49 310 PRO A CA 1
ATOM 3635 C C . PRO A 1 310 ? 29.548 20.407 8.989 1.00 20.43 310 PRO A C 1
ATOM 3636 O O . PRO A 1 310 ? 28.718 21.086 8.400 1.00 19.45 310 PRO A O 1
ATOM 3647 N N . GLY A 1 311 ? 29.971 19.270 8.449 1.00 20.13 311 GLY A N 1
ATOM 3648 C CA . GLY A 1 311 ? 29.331 18.518 7.427 1.00 22.21 311 GLY A CA 1
ATOM 3649 C C . GLY A 1 311 ? 29.312 19.013 6.010 1.00 23.48 311 GLY A C 1
ATOM 3650 O O . GLY A 1 311 ? 28.492 18.559 5.205 1.00 28.64 311 GLY A O 1
ATOM 3654 N N . GLY A 1 312 ? 30.180 19.925 5.662 1.00 24.84 312 GLY A N 1
ATOM 3655 C CA . GLY A 1 312 ? 30.284 20.581 4.396 1.00 23.85 312 GLY A CA 1
ATOM 3656 C C . GLY A 1 312 ? 29.216 21.632 4.184 1.00 23.16 312 GLY A C 1
ATOM 3657 O O . GLY A 1 312 ? 29.051 22.163 3.077 1.00 23.47 312 GLY A O 1
ATOM 3661 N N . LEU A 1 313 ? 28.470 21.951 5.209 1.00 21.78 313 LEU A N 1
ATOM 3662 C CA . LEU A 1 313 ? 27.612 23.138 5.226 1.00 19.99 313 LEU A CA 1
ATOM 3663 C C . LEU A 1 313 ? 28.518 24.352 5.190 1.00 20.31 313 LEU A C 1
ATOM 3664 O O . LEU A 1 313 ? 29.709 24.296 5.500 1.00 21.13 313 LEU A O 1
ATOM 3674 N N . THR A 1 314 ? 27.938 25.490 4.810 1.00 17.61 314 THR A N 1
ATOM 3675 C CA . THR A 1 314 ? 28.726 26.712 4.799 1.00 19.08 314 THR A CA 1
ATOM 3676 C C . THR A 1 314 ? 27.979 27.846 5.467 1.00 17.77 314 THR A C 1
ATOM 3677 O O . THR A 1 314 ? 26.871 27.716 5.973 1.00 20.12 314 THR A O 1
ATOM 3684 N N . VAL A 1 315 ? 28.535 29.055 5.420 1.00 19.27 315 VAL A N 1
ATOM 3685 C CA . VAL A 1 315 ? 27.825 30.201 5.961 1.00 17.32 315 VAL A CA 1
ATOM 3686 C C . VAL A 1 315 ? 26.486 30.423 5.264 1.00 15.79 315 VAL A C 1
ATOM 3687 O O . VAL A 1 315 ? 25.540 31.047 5.751 1.00 17.76 315 VAL A O 1
ATOM 3694 N N . ASP A 1 316 ? 26.323 29.879 4.059 1.00 17.84 316 ASP A N 1
ATOM 3695 C CA . ASP A 1 316 ? 25.058 30.076 3.374 1.00 18.63 316 ASP A CA 1
ATOM 3696 C C . ASP A 1 316 ? 23.931 29.282 4.055 1.00 18.80 316 ASP A C 1
ATOM 3697 O O . ASP A 1 316 ? 22.767 29.636 3.858 1.00 22.78 316 ASP A O 1
ATOM 3706 N N . ASP A 1 317 ? 24.306 28.241 4.801 1.00 16.94 317 ASP A N 1
ATOM 3707 C CA . ASP A 1 317 ? 23.361 27.455 5.578 1.00 17.91 317 ASP A CA 1
ATOM 3708 C C . ASP A 1 317 ? 23.088 28.049 6.957 1.00 16.91 317 ASP A C 1
ATOM 3709 O O . ASP A 1 317 ? 22.217 27.556 7.679 1.00 19.77 317 ASP A O 1
ATOM 3718 N N . ILE A 1 318 ? 23.836 29.118 7.282 1.00 17.07 318 ILE A N 1
ATOM 3719 C CA . ILE A 1 318 ? 23.594 29.836 8.518 1.00 16.60 318 ILE A CA 1
ATOM 3720 C C . ILE A 1 318 ? 22.468 30.828 8.264 1.00 15.46 318 ILE A C 1
ATOM 3721 O O . ILE A 1 318 ? 22.532 31.553 7.262 1.00 18.83 318 ILE A O 1
ATOM 3731 N N . GLU A 1 319 ? 21.452 30.845 9.113 1.00 16.43 319 GLU A N 1
ATOM 3732 C CA . GLU A 1 319 ? 20.458 31.905 9.061 1.00 15.53 319 GLU A CA 1
ATOM 3733 C C . GLU A 1 319 ? 20.910 33.109 9.864 1.00 15.36 319 GLU A C 1
ATOM 3734 O O . GLU A 1 319 ? 20.575 33.264 11.042 1.00 16.28 319 GLU A O 1
ATOM 3746 N N . VAL A 1 320 ? 21.717 33.964 9.247 1.00 14.96 320 VAL A N 1
ATOM 3747 C CA . VAL A 1 320 ? 22.303 35.081 9.996 1.00 16.15 320 VAL A CA 1
ATOM 3748 C C . VAL A 1 320 ? 21.200 35.985 10.525 1.00 14.42 320 VAL A C 1
ATOM 3749 O O . VAL A 1 320 ? 20.406 36.492 9.757 1.00 18.02 320 VAL A O 1
ATOM 3756 N N . SER A 1 321 ? 21.155 36.199 11.832 1.00 13.58 321 SER A N 1
ATOM 3757 C CA . SER A 1 321 ? 20.026 36.817 12.517 1.00 14.19 321 SER A CA 1
ATOM 3758 C C . SER A 1 321 ? 20.390 38.088 13.284 1.00 12.08 321 SER A C 1
ATOM 3759 O O . SER A 1 321 ? 19.536 38.754 13.886 1.00 14.30 321 SER A O 1
ATOM 3766 N N . CYS A 1 322 ? 21.668 38.453 13.289 1.00 14.05 322 CYS A N 1
ATOM 3767 C CA . CYS A 1 322 ? 22.097 39.722 13.865 1.00 15.60 322 CYS A CA 1
ATOM 3768 C C . CYS A 1 322 ? 22.250 40.675 12.714 1.00 14.66 322 CYS A C 1
ATOM 3769 O O . CYS A 1 322 ? 23.225 40.545 11.982 1.00 16.58 322 CYS A O 1
ATOM 3776 N N . PRO A 1 323 ? 21.309 41.613 12.591 1.00 16.85 323 PRO A N 1
ATOM 3777 C CA . PRO A 1 323 ? 21.252 42.376 11.359 1.00 15.62 323 PRO A CA 1
ATOM 3778 C C . PRO A 1 323 ? 22.380 43.398 11.209 1.00 17.30 323 PRO A C 1
ATOM 3779 O O . PRO A 1 323 ? 22.543 43.920 10.097 1.00 22.62 323 PRO A O 1
ATOM 3790 N N . SER A 1 324 ? 23.157 43.681 12.249 1.00 13.39 324 SER A N 1
ATOM 3791 C CA . SER A 1 324 ? 24.224 44.676 12.229 1.00 13.51 324 SER A CA 1
ATOM 3792 C C . SER A 1 324 ? 25.654 44.191 12.212 1.00 13.79 324 SER A C 1
ATOM 3793 O O . SER A 1 324 ? 26.584 45.002 12.160 1.00 17.59 324 SER A O 1
ATOM 3800 N N . GLU A 1 325 ? 25.917 42.888 12.298 1.00 16.64 325 GLU A N 1
ATOM 3801 C CA . GLU A 1 325 ? 27.250 42.346 12.349 1.00 14.22 325 GLU A CA 1
ATOM 3802 C C . GLU A 1 325 ? 27.391 41.214 11.358 1.00 15.48 325 GLU A C 1
ATOM 3803 O O . GLU A 1 325 ? 26.536 40.344 11.298 1.00 17.19 325 GLU A O 1
ATOM 3815 N N . PRO A 1 326 ? 28.488 41.196 10.626 1.00 18.88 326 PRO A N 1
ATOM 3816 C CA . PRO A 1 326 ? 28.701 40.070 9.711 1.00 18.16 326 PRO A CA 1
ATOM 3817 C C . PRO A 1 326 ? 28.954 38.784 10.477 1.00 18.00 326 PRO A C 1
ATOM 3818 O O . PRO A 1 326 ? 29.557 38.790 11.543 1.00 16.64 326 PRO A O 1
ATOM 3829 N N . PHE A 1 327 ? 28.532 37.648 9.917 1.00 17.34 327 PHE A N 1
ATOM 3830 C CA . PHE A 1 327 ? 28.789 36.372 10.575 1.00 15.40 327 PHE A CA 1
ATOM 3831 C C . PHE A 1 327 ? 30.300 36.119 10.631 1.00 14.88 327 PHE A C 1
ATOM 3832 O O . PHE A 1 327 ? 31.066 36.361 9.684 1.00 16.39 327 PHE A O 1
ATOM 3849 N N . PRO A 1 328 ? 30.837 35.684 11.777 1.00 13.77 328 PRO A N 1
ATOM 3850 C CA . PRO A 1 328 ? 32.277 35.465 11.846 1.00 15.04 328 PRO A CA 1
ATOM 3851 C C . PRO A 1 328 ? 32.774 34.428 10.854 1.00 15.14 328 PRO A C 1
ATOM 3852 O O . PRO A 1 328 ? 32.049 33.511 10.457 1.00 15.12 328 PRO A O 1
ATOM 3863 N N . GLU A 1 329 ? 34.033 34.614 10.492 1.00 13.98 329 GLU A N 1
ATOM 3864 C CA . GLU A 1 329 ? 34.723 33.674 9.625 1.00 16.67 329 GLU A CA 1
ATOM 3865 C C . GLU A 1 329 ? 35.003 32.420 10.452 1.00 19.11 329 GLU A C 1
ATOM 3866 O O . GLU A 1 329 ? 35.949 32.468 11.251 1.00 26.75 329 GLU A O 1
ATOM 3878 N N . ILE A 1 330 ? 34.203 31.389 10.246 1.00 21.43 330 ILE A N 1
ATOM 3879 C CA . ILE A 1 330 ? 34.309 30.077 10.888 1.00 23.09 330 ILE A CA 1
ATOM 3880 C C . ILE A 1 330 ? 34.721 29.014 9.891 1.00 20.97 330 ILE A C 1
ATOM 3881 O O . ILE A 1 330 ? 34.224 28.967 8.763 1.00 23.52 330 ILE A O 1
ATOM 3891 N N . ALA A 1 331 ? 35.651 28.129 10.263 1.00 18.91 331 ALA A N 1
ATOM 3892 C CA . ALA A 1 331 ? 36.131 27.138 9.313 1.00 17.07 331 ALA A CA 1
ATOM 3893 C C . ALA A 1 331 ? 35.028 26.178 8.909 1.00 16.90 331 ALA A C 1
ATOM 3894 O O . ALA A 1 331 ? 34.121 25.966 9.691 1.00 18.77 331 ALA A O 1
ATOM 3898 N N . THR A 1 332 ? 35.110 25.612 7.707 1.00 18.67 332 THR A N 1
ATOM 3899 C CA . THR A 1 332 ? 34.126 24.617 7.306 1.00 20.39 332 THR A CA 1
ATOM 3900 C C . THR A 1 332 ? 34.822 23.254 7.281 1.00 20.86 332 THR A C 1
ATOM 3901 O O . THR A 1 332 ? 35.998 23.209 7.610 1.00 22.70 332 THR A O 1
ATOM 3908 N N . ALA A 1 333 ? 34.092 22.236 6.865 1.00 22.33 333 ALA A N 1
ATOM 3909 C CA . ALA A 1 333 ? 34.624 20.879 6.925 1.00 26.91 333 ALA A CA 1
ATOM 3910 C C . ALA A 1 333 ? 34.254 20.141 5.650 1.00 31.43 333 ALA A C 1
ATOM 3911 O O . ALA A 1 333 ? 33.663 20.682 4.715 1.00 32.85 333 ALA A O 1
ATOM 3913 N N . SER A 1 334 ? 34.623 18.865 5.609 1.00 35.37 334 SER A N 1
ATOM 3914 C CA . SER A 1 334 ? 34.222 18.027 4.488 1.00 37.61 334 SER A CA 1
ATOM 3915 C C . SER A 1 334 ? 32.821 17.498 4.688 1.00 37.81 334 SER A C 1
ATOM 3916 O O . SER A 1 334 ? 32.296 17.274 5.775 1.00 34.54 334 SER A O 1
ATOM 3919 N N . GLY A 1 335 ? 32.085 17.230 3.603 1.00 37.25 335 GLY A N 1
ATOM 3920 C CA . GLY A 1 335 ? 30.870 16.441 3.845 1.00 37.32 335 GLY A CA 1
ATOM 3921 C C . GLY A 1 335 ? 31.376 15.013 4.070 1.00 35.35 335 GLY A C 1
ATOM 3922 O O . GLY A 1 335 ? 32.591 14.787 4.073 1.00 44.51 335 GLY A O 1
ATOM 3923 N N . PRO A 1 336 ? 30.472 14.069 4.274 1.00 36.20 336 PRO A N 1
ATOM 3924 C CA . PRO A 1 336 ? 29.028 14.312 4.221 1.00 35.74 336 PRO A CA 1
ATOM 3925 C C . PRO A 1 336 ? 28.511 14.880 5.537 1.00 31.01 336 PRO A C 1
ATOM 3926 O O . PRO A 1 336 ? 29.277 15.084 6.464 1.00 28.36 336 PRO A O 1
ATOM 3930 N N . LEU A 1 337 ? 27.231 15.151 5.683 1.00 25.10 337 LEU A N 1
ATOM 3931 C CA . LEU A 1 337 ? 26.652 15.555 6.968 1.00 23.28 337 LEU A CA 1
ATOM 3932 C C . LEU A 1 337 ? 27.040 14.552 8.050 1.00 23.01 337 LEU A C 1
ATOM 3933 O O . LEU A 1 337 ? 27.042 13.353 7.746 1.00 23.35 337 LEU A O 1
ATOM 3938 N N . PRO A 1 338 ? 27.362 14.946 9.260 1.00 19.18 338 PRO A N 1
ATOM 3939 C CA . PRO A 1 338 ? 27.605 13.949 10.296 1.00 17.78 338 PRO A CA 1
ATOM 3940 C C . PRO A 1 338 ? 26.300 13.326 10.784 1.00 18.77 338 PRO A C 1
ATOM 3941 O O . PRO A 1 338 ? 25.190 13.806 10.533 1.00 19.69 338 PRO A O 1
ATOM 3952 N N . SER A 1 339 ? 26.477 12.205 11.497 1.00 16.10 339 SER A N 1
ATOM 3953 C CA . SER A 1 339 ? 25.344 11.632 12.206 1.00 14.50 339 SER A CA 1
ATOM 3954 C C . SER A 1 339 ? 25.832 11.568 13.653 1.00 14.31 339 SER A C 1
ATOM 3955 O O . SER A 1 339 ? 26.824 10.876 13.919 1.00 17.90 339 SER A O 1
ATOM 3962 N N . LEU A 1 340 ? 25.177 12.299 14.551 1.00 14.53 340 LEU A N 1
ATOM 3963 C CA . LEU A 1 340 ? 25.622 12.292 15.939 1.00 12.72 340 LEU A CA 1
ATOM 3964 C C . LEU A 1 340 ? 25.215 11.010 16.671 1.00 13.96 340 LEU A C 1
ATOM 3965 O O . LEU A 1 340 ? 24.047 10.639 16.719 1.00 13.16 340 LEU A O 1
ATOM 3975 N N . ALA A 1 341 ? 26.220 10.376 17.269 1.00 12.40 341 ALA A N 1
ATOM 3976 C CA . ALA A 1 341 ? 25.984 9.336 18.252 1.00 10.31 341 ALA A CA 1
ATOM 3977 C C . ALA A 1 341 ? 25.274 9.897 19.469 1.00 10.95 341 ALA A C 1
ATOM 3978 O O . ALA A 1 341 ? 25.369 11.085 19.794 1.00 11.37 341 ALA A O 1
ATOM 3982 N N . PRO A 1 342 ? 24.517 9.086 20.191 1.00 11.65 342 PRO A N 1
ATOM 3983 C CA . PRO A 1 342 ? 23.929 9.566 21.460 1.00 12.21 342 PRO A CA 1
ATOM 3984 C C . PRO A 1 342 ? 25.031 10.082 22.381 1.00 9.95 342 PRO A C 1
ATOM 3985 O O . PRO A 1 342 ? 26.131 9.549 22.422 1.00 11.48 342 PRO A O 1
ATOM 3996 N N . ALA A 1 343 ? 24.738 11.117 23.134 1.00 10.83 343 ALA A N 1
ATOM 3997 C CA . ALA A 1 343 ? 25.700 11.600 24.123 1.00 10.05 343 ALA A CA 1
ATOM 3998 C C . ALA A 1 343 ? 25.943 10.502 25.135 1.00 12.23 343 ALA A C 1
ATOM 3999 O O . ALA A 1 343 ? 25.007 9.761 25.492 1.00 14.48 343 ALA A O 1
ATOM 4003 N N . PRO A 1 344 ? 27.161 10.307 25.617 1.00 11.69 344 PRO A N 1
ATOM 4004 C CA . PRO A 1 344 ? 27.429 9.161 26.522 1.00 12.26 344 PRO A CA 1
ATOM 4005 C C . PRO A 1 344 ? 26.751 9.307 27.880 1.00 15.83 344 PRO A C 1
ATOM 4006 O O . PRO A 1 344 ? 26.495 10.481 28.334 1.00 14.20 344 PRO A O 1
#

Solvent-accessible surface area: 13426 Å² total; per-residue (Å²): 142,45,91,6,141,61,55,58,85,6,71,53,74,101,0,25,56,3,18,79,0,30,85,30,0,25,90,80,24,3,114,48,55,98,8,52,12,41,0,20,24,0,12,83,0,1,54,14,1,0,0,2,49,4,57,59,43,90,95,64,77,102,87,2,9,21,0,0,8,0,2,0,0,42,44,15,125,76,1,38,84,26,143,24,2,42,53,0,69,124,16,0,86,41,0,52,61,16,1,120,112,39,66,18,15,22,0,6,0,0,14,0,0,2,1,0,0,0,10,22,0,37,23,14,26,107,10,32,2,6,9,48,6,64,83,88,27,100,44,8,17,89,103,14,29,23,19,31,42,58,85,7,67,44,8,18,94,33,6,36,39,2,33,4,50,56,64,43,4,0,5,16,28,0,19,43,0,2,10,26,10,43,77,38,9,108,59,32,103,61,5,1,5,0,33,40,17,69,35,0,10,0,7,0,0,0,0,4,2,0,89,32,93,23,81,25,8,112,68,100,20,137,17,10,53,74,0,2,0,53,17,2,2,10,23,100,9,3,11,54,3,0,67,31,97,112,2,2,51,59,0,7,48,0,0,57,35,38,136,41,0,5,106,46,0,89,65,3,12,17,76,5,10,20,16,40,56,86,102,133,81,24,28,77,0,20,67,6,2,61,84,15,102,86,36,147,68,75,27,42,3,11,12,36,35,57,82,106,35,8,66,74,26,3,125,86,101,114,28,35,178,17,60,74,50,92,44,124,76,39,87,24,73,90,3,62

Organism: Arthromyces ramosus (NCBI:txid5451)

Foldseek 3Di:
DDQAPVRDDFDDPVLNLVLVLLVCCCVPVCVNLAQFDSLLLLLLVQQLQQLLAFVPQVVVVHDSWQGLQLLCLVVVVPSCPAPSNPPRVVSSVVLNVSCVVSVFANSLSSLSSNQSSQQSFALADRAWHWGDRDNDTDHRDGDLHDDLPDAPVVVQVSVVRLPDHLLLVLLQCLSLCQDADCPFDPQQHQLHQFQRNRHSALRNLQQLQFAFDADQGPDGGPQWDRGDFHSHTDGNNSNNQCAPQRRVVSSLVRQFDSPVSNVSNSVSSVVSSARNHDSVSIGTRSVSRDHHHHDPDGGEDEAQDDCVRGNRRHPPDDRDDHHYDHHHGDHHDRTD

Nearest PDB structures (foldseek):
  1aru-assembly1_A  TM=1.001E+00  e=3.210E-62  Agaricales sp. 'Arthromyces ramosus'
  1ly8-assembly2_B  TM=1.000E+00  e=4.027E-62  Coprinopsis cinerea
  1ly9-assembly1_A  TM=9.984E-01  e=3.033E-62  Coprinopsis cinerea
  1lyk-assembly1_A  TM=9.999E-01  e=8.411E-62  Coprinopsis cinerea
  4bm1-assembly2_B  TM=9.828E-01  e=4.287E-45  Pleurotus ostreatus

B-factor: mean 14.86, std 6.54, range [6.06, 63.89]

Radius of gyration: 19.55 Å; Cα contacts (8 Å, |Δi|>4): 700; chains: 1; bounding box: 45×37×54 Å

Sequence (336 aa):
SVTCPGGQSTSNSQCCVWFDVLDDLQTNFYQGSKCESPVRKILRIVFHDAIGFSPALTAAGQFGGGGADGSIIAHSNIELAFPANGGLTDTIEALRAVGINHGVSFGDLIQFATAVGMSNCPGSPRLEFLTGRSNSSQPSPPSLIPGPGNTVTAILDRMGDAGFSPDEVVDLLAAHSLASQEGLNSAIFRSPLDSTPQVFDTQFYIETLLKGTTQPGPSLGFAEELSPFPGEFRMRSDALLARDSRTACRWQSMTSSNEVMGQRYRAAMAKMSVLGFDRNALTDCSDVIPSAVSNNAAPVIPGGLTVDDIEVSCPSEPFPEIATASGPLPSLAPAP

CATH classification: 1.10.520.10 (+1 more: 1.10.420.10)

InterPro domains:
  IPR001621 Fungal ligninase [PR00462] (28-41)
  IPR001621 Fungal ligninase [PR00462] (42-60)
  IPR001621 Fungal ligninase [PR00462] (62-82)
  IPR001621 Fungal ligninase [PR00462] (89-108)
  IPR001621 Fungal ligninase [PR00462] (109-131)
  IPR001621 Fungal ligninase [PR00462] (132-149)
  IPR001621 Fungal ligninase [PR00462] (150-163)
  IPR001621 Fungal ligninase [PR00462] (164-191)
  IPR001621 Fungal ligninase [PR00462] (192-214)
  IPR001621 Fungal ligninase [PR00462] (215-237)
  IPR001621 Fungal ligninase [PR00462] (238-258)
  IPR001621 Fungal ligninase [PR00462] (259-284)
  IPR001621 Fungal ligninase [PR00462] (293-318)
  IPR001621 Fungal ligninase [PR00462] (340-359)
  IPR001621 Fungal ligninase [cd00692] (30-358)
  IPR002016 Haem peroxidase [PF00141] (52-284)
  IPR002016 Haem peroxidase [PR00458] (67-81)
  IPR002016 Haem peroxidase [PR00458] (132-149)
  IPR002016 Haem peroxidase [PR00458] (151-163)
  IPR002016 Haem peroxidase [PR00458] (196-211)

Secondary structure (DSSP, 8-state):
-EE-TTS-EES-GGGHHHHHHHHHIIIIITTTT--SHHHHHHHHHHHHHHT---HHHHHTTS----SSSSHHHHTHHHHTTSGGGTT-HHHHHHHHHHHHHHT--HHHHHHHHHHHHHHTSTT------EE---S--PPPPSS-S--TTS-HHHHHHHHHHHT--HHHHHHHGGGGGS-EESSS-TTSTTEESSS-TTS-STHHHHHHTBPP-B--SSS--TTEE-BSSTT--EEHHHHHHHHSTTTHHHHHHTSS-HHHHHHHHHHHHHHHTTTTS-GGGSEE-GGGSPPPPPP-PPPB--TT--GGGB----TTSPPP--B---SS---PPPP-